Protein AF-A0A358EDN8-F1 (afdb_monomer_lite)

Secondary structure (DSSP, 8-state):
-PPP-EEEETTEEEEEE-S----------SS----------HHHHHHHHHHHHHHT-HHHHHHGGGSHHHHHHHTTT---SSHHHHHHHHHHHHTTT-EEEE-B--PPPSSHHHHHHHHHHHHHHHHHHHHTT--EEEEE-TGGGTTTT-HHHHHHHHHHHHHS-SS-EEE---SGGGHHHHHHHHHHHHTT-TTEEE----

pLDDT: mean 71.39, std 24.97, range [22.7, 98.69]

Foldseek 3Di:
DDDDFWAAEQQKIKGWDDPPPPDDDDDDDDDDDDDDDDDDDDPVVVVVVVVVVLCPDPVSVVCQCVDPVSVVVCCRRYVYNHVVSVVVVQVVCVVVVIAIEIEHHDDFDPDLVQLVVRLVVLLVSQVVCVVSVGSYHYEYELRSQPVVVHLVSSLVSVLVSLVSHPAAYEYEDDDPVCVVSSVVSQVVSCVVHVRYHYDDDD

Radius of gyration: 19.08 Å; chains: 1; bounding box: 49×49×46 Å

Sequence (202 aa):
MSIPGITKVGGSIVAYTDRKWGSGVLLDAGDVSIYFRLIHYDTLSMLRNSLLWASTNPFLAERLPRARFVRRATKRFMPGEEFRDVVKEAERLQTQGIASTTTLLGENNNSLKEADAVLGHYLTDLRLIDELGLDMEVSVKPTQLGLDFGVEEARSRLLELAEATDSIVWLDMEASEYVDRTLDIFLSVRQQRHNVGLCVQS

Structure (mmCIF, N/CA/C/O backbone):
data_AF-A0A358EDN8-F1
#
_entry.id   AF-A0A358EDN8-F1
#
loop_
_atom_site.group_PDB
_atom_site.id
_atom_site.type_symbol
_atom_site.label_atom_id
_atom_site.label_alt_id
_atom_site.label_comp_id
_atom_site.label_asym_id
_atom_site.label_entity_id
_atom_site.label_seq_id
_atom_site.pdbx_PDB_ins_code
_atom_site.Cartn_x
_atom_site.Cartn_y
_atom_site.Cartn_z
_atom_site.occupancy
_atom_site.B_iso_or_equiv
_atom_site.auth_seq_id
_atom_site.auth_comp_id
_atom_site.auth_asym_id
_atom_site.auth_atom_id
_atom_site.pdbx_PDB_model_num
ATOM 1 N N . MET A 1 1 ? -21.285 22.698 -5.345 1.00 25.92 1 MET A N 1
ATOM 2 C CA . MET A 1 1 ? -21.838 21.340 -5.508 1.00 25.92 1 MET A CA 1
ATOM 3 C C . MET A 1 1 ? -20.731 20.384 -5.106 1.00 25.92 1 MET A C 1
ATOM 5 O O . MET A 1 1 ? -19.672 20.411 -5.716 1.00 25.92 1 MET A O 1
ATOM 9 N N . SER A 1 2 ? -20.887 19.748 -3.952 1.00 23.72 2 SER A N 1
ATOM 10 C CA . SER A 1 2 ? -19.811 19.144 -3.159 1.00 23.72 2 SER A CA 1
ATOM 11 C C . SER A 1 2 ? -19.763 17.648 -3.432 1.00 23.72 2 SER A C 1
ATOM 13 O O . SER A 1 2 ? -20.780 16.993 -3.242 1.00 23.72 2 SER A O 1
ATOM 15 N N . ILE A 1 3 ? -18.612 17.115 -3.831 1.00 26.27 3 ILE A N 1
ATOM 16 C CA . ILE A 1 3 ? -18.396 15.666 -3.868 1.00 26.27 3 ILE A CA 1
ATOM 17 C C . ILE A 1 3 ? -17.798 15.264 -2.505 1.00 26.27 3 ILE A C 1
ATOM 19 O O . ILE A 1 3 ? -16.741 15.793 -2.146 1.00 26.27 3 ILE A O 1
ATOM 23 N N . PRO A 1 4 ? -18.475 14.427 -1.699 1.00 33.47 4 PRO A N 1
ATOM 24 C CA . PRO A 1 4 ? -17.886 13.758 -0.540 1.00 33.47 4 PRO A CA 1
ATOM 25 C C . PRO A 1 4 ? -17.059 12.548 -1.023 1.00 33.47 4 PRO A C 1
ATOM 27 O O . PRO A 1 4 ? -17.524 11.842 -1.911 1.00 33.47 4 PRO A O 1
ATOM 30 N N . GLY A 1 5 ? -15.858 12.292 -0.481 1.00 39.06 5 GLY A N 1
ATOM 31 C CA . GLY A 1 5 ? -15.260 10.951 -0.627 1.00 39.06 5 GLY A CA 1
ATOM 32 C C . GLY A 1 5 ? -13.777 10.758 -0.294 1.00 39.06 5 GLY A C 1
ATOM 33 O O . GLY A 1 5 ? -13.367 9.623 -0.092 1.00 39.06 5 GLY A O 1
ATOM 34 N N . ILE A 1 6 ? -12.945 11.811 -0.299 1.00 35.28 6 ILE A N 1
ATOM 35 C CA . ILE A 1 6 ? -11.477 11.643 -0.378 1.00 35.28 6 ILE A CA 1
ATOM 36 C C . ILE A 1 6 ? -10.743 12.753 0.397 1.00 35.28 6 ILE A C 1
ATOM 38 O O . ILE A 1 6 ? -10.980 13.935 0.132 1.00 35.28 6 ILE A O 1
ATOM 42 N N . THR A 1 7 ? -9.817 12.382 1.291 1.00 37.69 7 THR A N 1
ATOM 43 C CA . THR A 1 7 ? -8.974 13.301 2.081 1.00 37.69 7 THR A CA 1
ATOM 44 C C . THR A 1 7 ? -7.548 12.751 2.228 1.00 37.69 7 THR A C 1
ATOM 46 O O . THR A 1 7 ? -7.358 11.726 2.839 1.00 37.69 7 THR A O 1
ATOM 49 N N . LYS A 1 8 ? -6.505 13.413 1.732 1.00 37.66 8 LYS A N 1
ATOM 50 C CA . LYS A 1 8 ? -5.085 13.012 1.847 1.00 37.66 8 LYS A CA 1
ATOM 51 C C . LYS A 1 8 ? -4.461 13.436 3.178 1.00 37.66 8 LYS A C 1
ATOM 53 O O . LYS A 1 8 ? -4.579 14.588 3.539 1.00 37.66 8 LYS A O 1
ATOM 58 N N . VAL A 1 9 ? -3.744 12.600 3.906 1.00 41.47 9 VAL A N 1
ATOM 59 C CA . VAL A 1 9 ? -3.077 12.968 5.152 1.00 41.47 9 VAL A CA 1
ATOM 60 C C . VAL A 1 9 ? -1.678 12.369 5.222 1.00 41.47 9 VAL A C 1
ATOM 62 O O . VAL A 1 9 ? -1.514 11.211 4.877 1.00 41.47 9 VAL A O 1
ATOM 65 N N . GLY A 1 10 ? -0.660 13.132 5.633 1.00 34.28 10 GLY A N 1
ATOM 66 C CA . GLY A 1 10 ? 0.664 12.575 5.953 1.00 34.28 10 GLY A CA 1
ATOM 67 C C . GLY A 1 1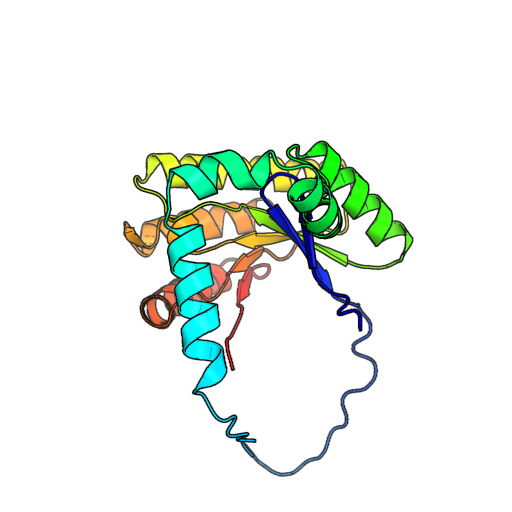0 ? 1.440 12.011 4.765 1.00 34.28 10 GLY A C 1
ATOM 68 O O . GLY A 1 10 ? 2.196 11.063 4.914 1.00 34.28 10 GLY A O 1
ATOM 69 N N . GLY A 1 11 ? 1.207 12.547 3.566 1.00 32.81 11 GLY A N 1
ATOM 70 C CA . GLY A 1 11 ? 1.697 11.908 2.353 1.00 32.81 11 GLY A CA 1
ATOM 71 C C . GLY A 1 11 ? 0.866 10.701 1.940 1.00 32.81 11 GLY A C 1
ATOM 72 O O . GLY A 1 11 ? 1.261 10.084 0.977 1.00 32.81 11 GLY A O 1
ATOM 73 N N . SER A 1 12 ? -0.295 10.429 2.546 1.00 30.70 12 SER A N 1
ATOM 74 C CA . SER A 1 12 ? -1.142 9.282 2.212 1.00 30.70 12 SER A CA 1
ATOM 75 C C . SER A 1 12 ? -2.593 9.643 1.831 1.00 30.70 12 SER A C 1
ATOM 77 O O . SER A 1 12 ? -3.061 10.678 2.270 1.00 30.70 12 SER A O 1
ATOM 79 N N . ILE A 1 13 ? -3.337 8.932 0.961 1.00 36.34 13 ILE A N 1
ATOM 80 C CA . ILE A 1 13 ? -4.769 9.249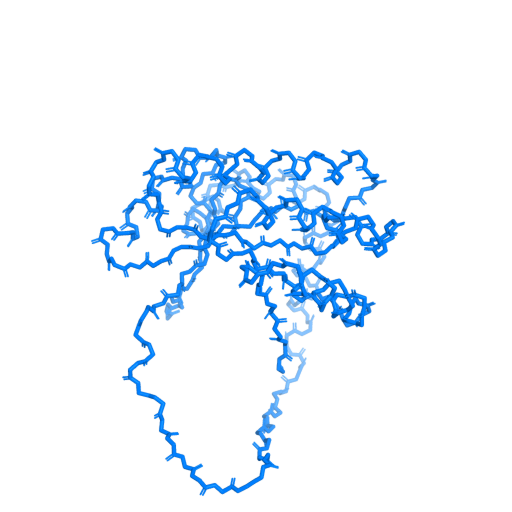 0.692 1.00 36.34 13 ILE A CA 1
ATOM 81 C C . ILE A 1 13 ? -5.660 8.507 1.675 1.00 36.34 13 ILE A C 1
ATOM 83 O O . ILE A 1 13 ? -5.683 7.287 1.647 1.00 36.34 13 ILE A O 1
ATOM 87 N N . VAL A 1 14 ? -6.442 9.252 2.464 1.00 33.28 14 VAL A N 1
ATOM 88 C CA . VAL A 1 14 ? -7.557 8.732 3.252 1.00 33.28 14 VAL A CA 1
ATOM 89 C C . VAL A 1 14 ? -8.858 8.721 2.456 1.00 33.28 14 VAL A C 1
ATOM 91 O O . VAL A 1 14 ? -9.541 9.742 2.331 1.00 33.28 14 VAL A O 1
ATOM 94 N N . ALA A 1 15 ? -9.199 7.572 1.874 1.00 38.03 15 ALA A N 1
ATOM 95 C CA . ALA A 1 15 ? -10.530 7.334 1.319 1.00 38.03 15 ALA A CA 1
ATOM 96 C C . ALA A 1 15 ? -11.401 6.656 2.382 1.00 38.03 15 ALA A C 1
ATOM 98 O O . ALA A 1 15 ? -10.896 5.934 3.240 1.00 38.03 15 ALA A O 1
ATOM 99 N N . TYR A 1 16 ? -12.704 6.922 2.365 1.00 38.00 16 TYR A N 1
ATOM 100 C CA . TYR A 1 16 ? -13.635 6.268 3.276 1.00 38.00 16 TYR A CA 1
ATOM 101 C C . TYR A 1 16 ? -14.622 5.388 2.530 1.00 38.00 16 TYR A C 1
ATOM 103 O O . TYR A 1 16 ? -15.143 5.759 1.478 1.00 38.00 16 TYR A O 1
ATOM 111 N N . THR A 1 17 ? -14.911 4.239 3.125 1.00 34.59 17 THR A N 1
ATOM 112 C CA . THR A 1 17 ? -15.970 3.331 2.691 1.00 34.59 17 THR A CA 1
ATOM 113 C C . THR A 1 17 ? -17.113 3.455 3.701 1.00 34.59 17 THR A C 1
ATOM 115 O O . THR A 1 17 ? -16.933 3.255 4.905 1.00 34.59 17 THR A O 1
ATOM 118 N N . ASP A 1 18 ? -18.290 3.882 3.232 1.00 32.91 18 ASP A N 1
ATOM 119 C CA . ASP A 1 18 ? -19.514 3.783 4.026 1.00 32.91 18 ASP A CA 1
ATOM 120 C C . ASP A 1 18 ? -19.865 2.292 4.129 1.00 32.91 18 ASP A C 1
ATOM 122 O O . ASP A 1 18 ? -20.170 1.643 3.126 1.00 32.91 18 ASP A O 1
ATOM 126 N N . ARG A 1 19 ? -19.828 1.736 5.347 1.00 36.81 19 ARG A N 1
ATOM 127 C CA . ARG A 1 19 ? -20.197 0.337 5.625 1.00 36.81 19 ARG A CA 1
ATOM 128 C C . ARG A 1 19 ? -21.695 0.041 5.435 1.00 36.81 19 ARG A C 1
ATOM 130 O O . ARG A 1 19 ? -22.155 -1.041 5.794 1.00 36.81 19 ARG A O 1
ATOM 137 N N . LYS A 1 20 ? -22.477 0.942 4.834 1.00 30.75 20 LYS A N 1
ATOM 138 C CA . LYS A 1 20 ? -23.838 0.664 4.358 1.00 30.75 20 LYS A CA 1
ATOM 139 C C . LYS A 1 20 ? -23.898 0.394 2.854 1.00 30.75 20 LYS A C 1
ATOM 141 O O . LYS A 1 20 ? -24.487 1.162 2.099 1.00 30.75 20 LYS A O 1
ATOM 146 N N . TRP A 1 21 ? -23.486 -0.801 2.437 1.00 34.28 21 TRP A N 1
ATOM 147 C CA . TRP A 1 21 ? -24.108 -1.438 1.267 1.00 34.28 21 TRP A CA 1
ATOM 148 C C . TRP A 1 21 ? -25.452 -2.047 1.680 1.00 34.28 21 TRP A C 1
ATOM 150 O O . TRP A 1 21 ? -25.621 -3.255 1.800 1.00 34.28 21 TRP A O 1
ATOM 160 N N . GLY A 1 22 ? -26.413 -1.167 1.955 1.00 31.27 22 GLY A N 1
ATOM 161 C CA . GLY A 1 22 ? -27.797 -1.500 2.276 1.00 31.27 22 GLY A CA 1
ATOM 162 C C . GLY A 1 22 ? -28.750 -0.921 1.238 1.00 31.27 22 GLY A C 1
ATOM 163 O O . GLY A 1 22 ? -29.557 -0.068 1.586 1.00 31.27 22 GLY A O 1
ATOM 164 N N . SER A 1 23 ? -28.589 -1.307 -0.034 1.00 28.34 23 SER A N 1
ATOM 165 C CA . SER A 1 23 ? -29.625 -1.373 -1.093 1.00 28.34 23 SER A CA 1
ATOM 166 C C . SER A 1 23 ? -28.981 -1.481 -2.484 1.00 28.34 23 SER A C 1
ATOM 168 O O . SER A 1 23 ? -28.961 -0.537 -3.268 1.00 28.34 23 SER A O 1
ATOM 170 N N . GLY A 1 24 ? -28.464 -2.666 -2.815 1.00 26.92 24 GLY A N 1
ATOM 171 C CA . GLY A 1 24 ? -28.353 -3.078 -4.213 1.00 26.92 24 GLY A CA 1
ATOM 172 C C . GLY A 1 24 ? -29.712 -3.603 -4.673 1.00 26.92 24 GLY A C 1
ATOM 173 O O . GLY A 1 24 ? -30.290 -4.467 -4.015 1.00 26.92 24 GLY A O 1
ATOM 174 N N . VAL A 1 25 ? -30.246 -3.069 -5.769 1.00 27.45 25 VAL A N 1
ATOM 175 C CA . VAL A 1 25 ? -31.393 -3.671 -6.456 1.00 27.45 25 VAL A CA 1
ATOM 176 C C . VAL A 1 25 ? -30.866 -4.851 -7.271 1.00 27.45 25 VAL A C 1
ATOM 178 O O . VAL A 1 25 ? -30.102 -4.661 -8.213 1.00 27.45 25 VAL A O 1
ATOM 181 N N . LEU A 1 26 ? -31.275 -6.062 -6.895 1.00 24.00 26 LEU A N 1
ATOM 182 C CA . LEU A 1 26 ? -31.180 -7.252 -7.735 1.00 24.00 26 LEU A CA 1
ATOM 183 C C . LEU A 1 26 ? -32.243 -7.137 -8.832 1.00 24.00 26 LEU A C 1
ATOM 185 O O . LEU A 1 26 ? -33.438 -7.170 -8.540 1.00 24.00 26 LEU A O 1
ATOM 189 N N . LEU A 1 27 ? -31.814 -7.011 -10.084 1.00 24.75 27 LEU A N 1
ATOM 190 C CA . LEU A 1 27 ? -32.635 -7.404 -11.222 1.00 24.75 27 LEU A CA 1
ATOM 191 C C . LEU A 1 27 ? -31.915 -8.542 -11.932 1.00 24.75 27 LEU A C 1
ATOM 193 O O . LEU A 1 27 ? -30.829 -8.363 -12.476 1.00 24.75 27 LEU A O 1
ATOM 197 N N . ASP A 1 28 ? -32.536 -9.711 -11.851 1.00 24.80 28 ASP A N 1
ATOM 198 C CA . ASP A 1 28 ? -32.165 -10.916 -12.575 1.00 24.80 28 ASP A CA 1
ATOM 199 C C . ASP A 1 28 ? -32.471 -10.732 -14.068 1.00 24.80 28 ASP A C 1
ATOM 201 O O . ASP A 1 28 ? -33.624 -10.552 -14.467 1.00 24.80 28 ASP A O 1
ATOM 205 N N . ALA A 1 29 ? -31.420 -10.724 -14.879 1.00 29.55 29 ALA A N 1
ATOM 206 C CA . ALA A 1 29 ? -31.432 -11.054 -16.296 1.00 29.55 29 ALA A CA 1
ATOM 207 C C . ALA A 1 29 ? -29.975 -11.345 -16.666 1.00 29.55 29 ALA A C 1
ATOM 209 O O . ALA A 1 29 ? -29.126 -10.484 -16.453 1.00 29.55 29 ALA A O 1
ATOM 210 N N . GLY A 1 30 ? -29.699 -12.552 -17.162 1.00 38.66 30 GLY A N 1
ATOM 211 C CA . GLY A 1 30 ? -28.356 -13.066 -17.432 1.00 38.66 30 GLY A CA 1
ATOM 212 C C . GLY A 1 30 ? -27.402 -12.166 -18.233 1.00 38.66 30 GLY A C 1
ATOM 213 O O . GLY A 1 30 ? -27.702 -11.059 -18.679 1.00 38.66 30 GLY A O 1
ATOM 214 N N . ASP A 1 31 ? -26.185 -12.678 -18.369 1.00 33.00 31 ASP A N 1
ATOM 215 C CA . ASP A 1 31 ? -25.036 -11.911 -17.909 1.00 33.00 31 ASP A CA 1
ATOM 216 C C . ASP A 1 31 ? -24.489 -10.897 -18.925 1.00 33.00 31 ASP A C 1
ATOM 218 O O . ASP A 1 31 ? -23.918 -11.250 -19.955 1.00 33.00 31 ASP A O 1
ATOM 222 N N . VAL A 1 32 ? -24.569 -9.627 -18.509 1.00 25.50 32 VAL A N 1
ATOM 223 C CA . VAL A 1 32 ? -23.863 -8.425 -18.992 1.00 25.50 32 VAL A CA 1
ATOM 224 C C . VAL A 1 32 ? -24.666 -7.514 -19.940 1.00 25.50 32 VAL A C 1
ATOM 226 O O . VAL A 1 32 ? -24.721 -7.693 -21.153 1.00 25.50 32 VAL A O 1
ATOM 229 N N . SER A 1 33 ? -25.204 -6.426 -19.369 1.00 22.70 33 SER A N 1
ATOM 230 C CA . SER A 1 33 ? -25.602 -5.209 -20.095 1.00 22.70 33 SER A CA 1
ATOM 231 C C . SER A 1 33 ? -24.698 -4.033 -19.707 1.00 22.70 33 SER A C 1
ATOM 233 O O . SER A 1 33 ? -24.614 -3.647 -18.542 1.00 22.70 33 SER A O 1
ATOM 235 N N . ILE A 1 34 ? -24.018 -3.479 -20.714 1.00 24.92 34 ILE A N 1
ATOM 236 C CA . ILE A 1 34 ? -23.020 -2.403 -20.643 1.00 24.92 34 ILE A CA 1
ATOM 237 C C . ILE A 1 34 ? -23.702 -1.059 -20.928 1.00 24.92 34 ILE A C 1
ATOM 239 O O . ILE A 1 34 ? -24.419 -0.924 -21.919 1.00 24.92 34 ILE A O 1
ATOM 243 N N . TYR A 1 35 ? -23.441 -0.043 -20.102 1.00 23.23 35 TYR A N 1
ATOM 244 C CA . TYR A 1 35 ? -23.876 1.336 -20.349 1.00 23.23 35 TYR A CA 1
ATOM 245 C C . TYR A 1 35 ? -22.726 2.172 -20.931 1.00 23.23 35 TYR A C 1
ATOM 247 O O . TYR A 1 35 ? -21.752 2.453 -20.241 1.00 23.23 35 TYR A O 1
ATOM 255 N N . PHE A 1 36 ? -22.862 2.637 -22.178 1.00 23.30 36 PHE A N 1
ATOM 256 C CA . PHE A 1 36 ? -21.989 3.661 -22.771 1.00 23.30 36 PHE A CA 1
ATOM 257 C C . PHE A 1 36 ? -22.630 5.052 -22.656 1.00 23.30 36 PHE A C 1
ATOM 259 O O . PHE A 1 36 ? -23.796 5.237 -23.010 1.00 23.30 36 PHE A O 1
ATOM 266 N N . ARG A 1 37 ? -21.858 6.063 -22.236 1.00 23.75 37 ARG A N 1
ATOM 267 C CA . ARG A 1 37 ? -22.223 7.484 -22.377 1.00 23.75 37 ARG A CA 1
ATOM 268 C C . ARG A 1 37 ? -21.088 8.241 -23.068 1.00 23.75 37 ARG A C 1
ATOM 270 O O . ARG A 1 37 ? -20.038 8.465 -22.480 1.00 23.75 37 ARG A O 1
ATOM 277 N N . LEU A 1 38 ? -21.322 8.651 -24.315 1.00 27.69 38 LEU A N 1
ATOM 278 C CA . LEU A 1 38 ? -20.446 9.554 -25.069 1.00 27.69 38 LEU A CA 1
ATOM 279 C C . LEU A 1 38 ? -20.548 10.978 -24.497 1.00 27.69 38 LEU A C 1
ATOM 281 O O . LEU A 1 38 ? -21.643 11.536 -24.418 1.00 27.69 38 LEU A O 1
ATOM 285 N N . ILE A 1 39 ? -19.412 11.569 -24.119 1.00 33.84 39 ILE A N 1
ATOM 286 C CA . ILE A 1 39 ? -19.288 12.985 -23.741 1.00 33.84 39 ILE A CA 1
ATOM 287 C C . ILE A 1 39 ? -18.362 13.666 -24.763 1.00 33.84 39 ILE A C 1
ATOM 289 O O . ILE A 1 39 ? -17.273 13.171 -25.039 1.00 33.84 39 ILE A O 1
ATOM 293 N N . HIS A 1 40 ? -18.810 14.781 -25.350 1.00 35.12 40 HIS A N 1
ATOM 294 C CA . HIS A 1 40 ? -18.050 15.590 -26.317 1.00 35.12 40 HIS A CA 1
ATOM 295 C C . HIS A 1 40 ? -16.749 16.166 -25.712 1.00 35.12 40 HIS A C 1
ATOM 297 O O . HIS A 1 40 ? -16.770 16.711 -24.609 1.00 35.12 40 HIS A O 1
ATOM 303 N N . TYR A 1 41 ? -15.632 16.079 -26.451 1.00 42.09 41 TYR A N 1
ATOM 304 C CA . TYR A 1 41 ? -14.256 16.152 -25.920 1.00 42.09 41 TYR A CA 1
ATOM 305 C C . TYR A 1 41 ? -13.448 17.438 -26.202 1.00 42.09 41 TYR A C 1
ATOM 307 O O . TYR A 1 41 ? -12.256 17.473 -25.894 1.00 42.09 41 TYR A O 1
ATOM 315 N N . ASP A 1 42 ? -14.029 18.514 -26.737 1.00 45.72 42 ASP A N 1
ATOM 316 C CA . ASP A 1 42 ? -13.183 19.593 -27.280 1.00 45.72 42 ASP A CA 1
ATOM 317 C C . ASP A 1 42 ? -12.728 20.656 -26.260 1.00 45.72 42 ASP A C 1
ATOM 319 O O . ASP A 1 42 ? -11.572 21.077 -26.295 1.00 45.72 42 ASP A O 1
ATOM 323 N N . THR A 1 43 ? -13.547 21.047 -25.277 1.00 47.34 43 THR A N 1
ATOM 324 C CA . THR A 1 43 ? -13.171 22.085 -24.284 1.00 47.34 43 THR A CA 1
ATOM 325 C C . THR A 1 43 ? -12.340 21.560 -23.108 1.00 47.34 43 THR A C 1
ATOM 327 O O . THR A 1 43 ? -11.564 22.307 -22.508 1.00 47.34 43 THR A O 1
ATOM 330 N N . LEU A 1 44 ? -12.440 20.264 -22.797 1.00 53.06 44 LEU A N 1
ATOM 331 C CA . LEU A 1 44 ? -11.652 19.615 -21.743 1.00 53.06 44 LEU A CA 1
ATOM 332 C C . LEU A 1 44 ? -10.180 19.448 -22.138 1.00 53.06 44 LEU A C 1
ATOM 334 O O . LEU A 1 44 ? -9.324 19.451 -21.259 1.00 53.06 44 LEU A O 1
ATOM 338 N N . SER A 1 45 ? -9.869 19.354 -23.435 1.00 57.53 45 SER A N 1
ATOM 339 C CA . SER A 1 45 ? -8.502 19.145 -23.933 1.00 57.53 45 SER A CA 1
ATOM 340 C C . SER A 1 45 ? -7.570 20.323 -23.615 1.00 57.53 45 SER A C 1
ATOM 342 O O . SER A 1 45 ? -6.462 20.120 -23.126 1.00 57.53 45 SER A O 1
ATOM 344 N N . MET A 1 46 ? -8.033 21.563 -23.800 1.00 51.50 46 MET A N 1
ATOM 345 C CA . MET A 1 46 ? -7.228 22.768 -23.570 1.00 51.50 46 MET A CA 1
ATOM 346 C C . MET A 1 46 ? -7.019 23.056 -22.084 1.00 51.50 46 MET A C 1
ATOM 348 O O . MET A 1 46 ? -5.909 23.404 -21.677 1.00 51.50 46 MET A O 1
ATOM 352 N N . LEU A 1 47 ? -8.055 22.864 -21.260 1.00 63.56 47 LEU A N 1
ATOM 353 C CA . LEU A 1 47 ? -7.942 22.982 -19.806 1.00 63.56 47 LEU A CA 1
ATOM 354 C C . LEU A 1 47 ? -7.051 21.873 -19.237 1.00 63.56 47 LEU A C 1
ATOM 356 O O . LEU A 1 47 ? -6.161 22.162 -18.443 1.00 63.56 47 LEU A O 1
ATOM 360 N N . ARG A 1 48 ? -7.231 20.624 -19.690 1.00 61.22 48 ARG A N 1
ATOM 361 C CA . ARG A 1 48 ? -6.375 19.489 -19.322 1.00 61.22 48 ARG A CA 1
ATOM 362 C C . ARG A 1 48 ? -4.923 19.757 -19.689 1.00 61.22 48 ARG A C 1
ATOM 364 O O . ARG A 1 48 ? -4.067 19.621 -18.830 1.00 61.22 48 ARG A O 1
ATOM 371 N N . ASN A 1 49 ? -4.640 20.194 -20.912 1.00 67.62 49 ASN A N 1
ATOM 372 C CA . ASN A 1 49 ? -3.271 20.461 -21.354 1.00 67.62 49 ASN A CA 1
ATOM 373 C C . ASN A 1 49 ? -2.637 21.634 -20.598 1.00 67.62 49 ASN A C 1
ATOM 375 O O . ASN A 1 49 ? -1.456 21.584 -20.280 1.00 67.62 49 ASN A O 1
ATOM 379 N N . SER A 1 50 ? -3.422 22.655 -20.251 1.00 67.06 50 SER A N 1
ATOM 380 C CA . SER A 1 50 ? -2.954 23.794 -19.454 1.00 67.06 50 SER A CA 1
ATOM 381 C C . SER A 1 50 ? -2.674 23.403 -17.997 1.00 67.06 50 SER A C 1
ATOM 383 O O . SER A 1 50 ? -1.681 23.844 -17.422 1.00 67.06 50 SER A O 1
ATOM 385 N N . LEU A 1 51 ? -3.511 22.543 -17.407 1.00 69.25 51 LEU A N 1
ATOM 386 C CA . LEU A 1 51 ? -3.301 21.981 -16.070 1.00 69.25 51 LEU A CA 1
ATOM 387 C C . LEU A 1 51 ? -2.113 21.013 -16.037 1.00 69.25 51 LEU A C 1
ATOM 389 O O . LEU A 1 51 ? -1.313 21.089 -15.111 1.00 69.25 51 LEU A O 1
ATOM 393 N N . LEU A 1 52 ? -1.963 20.164 -17.059 1.00 68.94 52 LEU A N 1
ATOM 394 C CA . LEU A 1 52 ? -0.824 19.254 -17.206 1.00 68.94 52 LEU A CA 1
ATOM 395 C C . LEU A 1 52 ? 0.481 20.028 -17.389 1.00 68.94 52 LEU A C 1
ATOM 397 O O . LEU A 1 52 ? 1.458 19.759 -16.700 1.00 68.94 52 LEU A O 1
ATOM 401 N N . TRP A 1 53 ? 0.487 21.044 -18.252 1.00 75.31 53 TRP A N 1
ATOM 402 C CA . TRP A 1 53 ? 1.644 21.919 -18.421 1.00 75.31 53 TRP A CA 1
ATOM 403 C C . TRP A 1 53 ? 2.014 22.624 -17.111 1.00 75.31 53 TRP A C 1
ATOM 405 O O . TRP A 1 53 ? 3.191 22.706 -16.756 1.00 75.31 53 TRP A O 1
ATOM 415 N N . ALA A 1 54 ? 1.012 23.098 -16.362 1.00 63.12 54 ALA A N 1
ATOM 416 C CA . ALA A 1 54 ? 1.226 23.729 -15.068 1.00 63.12 54 ALA A CA 1
ATOM 417 C C . ALA A 1 54 ? 1.758 22.745 -14.010 1.00 63.12 54 ALA A C 1
ATOM 419 O O . ALA A 1 54 ? 2.591 23.150 -13.200 1.00 63.12 54 ALA A O 1
ATOM 420 N N . SER A 1 55 ? 1.332 21.473 -14.026 1.00 59.78 55 SER A N 1
ATOM 421 C CA . SER A 1 55 ? 1.848 20.443 -13.113 1.00 59.78 55 SER A CA 1
ATOM 422 C C . SER A 1 55 ? 3.262 19.987 -13.466 1.00 59.78 55 SER A C 1
ATOM 424 O O . SER A 1 55 ? 4.027 19.665 -12.566 1.00 59.78 55 SER A O 1
ATOM 426 N N . THR A 1 56 ? 3.643 20.007 -14.747 1.00 64.56 56 THR A N 1
ATOM 427 C CA . THR A 1 56 ? 5.000 19.648 -15.201 1.00 64.56 56 THR A CA 1
ATOM 428 C C . THR A 1 56 ? 5.994 20.813 -15.159 1.00 64.56 56 THR A C 1
ATOM 430 O O . THR A 1 56 ? 7.156 20.640 -15.513 1.00 64.56 56 THR A O 1
ATOM 433 N N . ASN A 1 57 ? 5.566 22.021 -14.775 1.00 73.88 57 ASN A N 1
ATOM 434 C CA . ASN A 1 57 ? 6.430 23.198 -14.713 1.00 73.88 57 ASN A CA 1
ATOM 435 C C . ASN A 1 57 ? 7.138 23.273 -13.340 1.00 73.88 57 ASN A C 1
ATOM 437 O O . ASN A 1 57 ? 6.463 23.540 -12.341 1.00 73.88 57 ASN A O 1
ATOM 441 N N . PRO A 1 58 ? 8.478 23.130 -13.264 1.00 63.56 58 PRO A N 1
ATOM 442 C CA . PRO A 1 58 ? 9.213 23.054 -11.995 1.00 63.56 58 PRO A CA 1
ATOM 443 C C . PRO A 1 58 ? 9.016 24.280 -11.097 1.00 63.56 58 PRO A C 1
ATOM 445 O O . PRO A 1 58 ? 8.905 24.168 -9.880 1.00 63.56 58 PRO A O 1
ATOM 448 N N . PHE A 1 59 ? 8.905 25.466 -11.698 1.00 74.00 59 PHE A N 1
ATOM 449 C CA . PHE A 1 59 ? 8.709 26.717 -10.969 1.00 74.00 59 PHE A CA 1
ATOM 450 C C . PHE A 1 59 ? 7.314 26.818 -10.341 1.00 74.00 59 PHE A C 1
ATOM 452 O O . PHE A 1 59 ? 7.151 27.337 -9.233 1.00 74.00 59 PHE A O 1
ATOM 459 N N . LEU A 1 60 ? 6.295 26.328 -11.051 1.00 62.94 60 LEU A N 1
ATOM 460 C CA . LEU A 1 60 ? 4.927 26.281 -10.546 1.00 62.94 60 LEU A CA 1
ATOM 461 C C . LEU A 1 60 ? 4.775 25.171 -9.504 1.00 62.94 60 LEU A C 1
ATOM 463 O O . LEU A 1 60 ? 4.195 25.436 -8.453 1.00 62.94 60 LEU A O 1
ATOM 467 N N . ALA A 1 61 ? 5.362 23.996 -9.737 1.00 59.84 61 ALA A N 1
ATOM 468 C CA . ALA A 1 61 ? 5.415 22.897 -8.776 1.00 59.84 61 ALA A CA 1
ATOM 469 C C . ALA A 1 61 ? 6.063 23.318 -7.443 1.00 59.84 61 ALA A C 1
ATOM 471 O O . ALA A 1 61 ? 5.577 22.943 -6.380 1.00 59.84 61 ALA A O 1
ATOM 472 N N . GLU A 1 62 ? 7.090 24.177 -7.471 1.00 63.31 62 GLU A N 1
ATOM 473 C CA . GLU A 1 62 ? 7.752 24.658 -6.251 1.00 63.31 62 GLU A CA 1
ATOM 474 C C . GLU A 1 62 ? 6.969 25.771 -5.517 1.00 63.31 62 GLU A C 1
ATOM 476 O O . GLU A 1 62 ? 7.011 25.885 -4.286 1.00 63.31 62 GLU A O 1
ATOM 481 N N . ARG A 1 63 ? 6.249 26.634 -6.251 1.00 64.62 63 ARG A N 1
ATOM 482 C CA . ARG A 1 63 ? 5.577 27.824 -5.684 1.00 64.62 63 ARG A CA 1
ATOM 483 C C . ARG A 1 63 ? 4.105 27.618 -5.341 1.00 64.62 63 ARG A C 1
ATOM 485 O O . ARG A 1 63 ? 3.634 28.208 -4.365 1.00 64.62 63 ARG A O 1
ATOM 492 N N . LEU A 1 64 ? 3.376 26.812 -6.112 1.00 66.06 64 LEU A N 1
ATOM 493 C CA . LEU A 1 64 ? 1.944 26.563 -5.907 1.00 66.06 64 LEU A CA 1
ATOM 494 C C . LEU A 1 64 ? 1.641 25.981 -4.518 1.00 66.06 64 LEU A C 1
ATOM 496 O O . LEU A 1 64 ? 0.759 26.535 -3.858 1.00 66.06 64 LEU A O 1
ATOM 500 N N . PRO A 1 65 ? 2.379 24.977 -3.998 1.00 62.22 65 PRO A N 1
ATOM 501 C CA . PRO A 1 65 ? 2.117 24.424 -2.667 1.00 62.22 65 PRO A CA 1
ATOM 502 C C . PRO A 1 65 ? 2.260 25.453 -1.534 1.00 62.22 65 PRO A C 1
ATOM 504 O O . PRO A 1 65 ? 1.618 25.332 -0.492 1.00 62.22 65 PRO A O 1
ATOM 507 N N . ARG A 1 66 ? 3.060 26.510 -1.735 1.00 65.31 66 ARG A N 1
ATOM 508 C CA . ARG A 1 66 ? 3.298 27.570 -0.739 1.00 65.31 66 ARG A CA 1
ATOM 509 C C . ARG A 1 66 ? 2.217 28.662 -0.750 1.00 65.31 66 ARG A C 1
ATOM 511 O O . ARG A 1 66 ? 2.086 29.411 0.222 1.00 65.31 66 ARG A O 1
ATOM 518 N N . ALA A 1 67 ? 1.415 28.770 -1.812 1.00 72.19 67 ALA A N 1
ATOM 519 C CA . ALA A 1 67 ? 0.406 29.817 -1.947 1.00 72.19 67 ALA A CA 1
ATOM 520 C C . ALA A 1 67 ? -0.772 29.611 -0.976 1.00 72.19 67 ALA A C 1
ATOM 522 O O . ALA A 1 67 ? -1.356 28.534 -0.893 1.00 72.19 67 ALA A O 1
ATOM 523 N N . ARG A 1 68 ? -1.184 30.663 -0.250 1.00 53.50 68 ARG A N 1
ATOM 524 C CA . ARG A 1 68 ? -2.224 30.558 0.802 1.00 53.50 68 ARG A CA 1
ATOM 525 C C . ARG A 1 68 ? -3.587 30.092 0.281 1.00 53.50 68 ARG A C 1
ATOM 527 O O . ARG A 1 68 ? -4.310 29.436 1.025 1.00 53.50 68 ARG A O 1
ATOM 534 N N . PHE A 1 69 ? -3.946 30.423 -0.961 1.00 58.22 69 PHE A N 1
ATOM 535 C CA . PHE A 1 69 ? -5.199 29.963 -1.568 1.00 58.22 69 PHE A CA 1
ATOM 536 C C . PHE A 1 69 ? -5.128 28.481 -1.956 1.00 58.22 69 PHE A C 1
ATOM 538 O O . PHE A 1 69 ? -6.086 27.761 -1.699 1.00 58.22 69 PHE A O 1
ATOM 545 N N . VAL A 1 70 ? -3.978 28.015 -2.463 1.00 54.00 70 VAL A N 1
ATOM 546 C CA . VAL A 1 70 ? -3.723 26.594 -2.744 1.00 54.00 70 VAL A CA 1
ATOM 547 C C . VAL A 1 70 ? -3.729 25.818 -1.440 1.00 54.00 70 VAL A C 1
ATOM 549 O O . VAL A 1 70 ? -4.539 24.919 -1.309 1.00 54.00 70 VAL A O 1
ATOM 552 N N . ARG A 1 71 ? -2.974 26.244 -0.418 1.00 52.59 71 ARG A N 1
ATOM 553 C CA . ARG A 1 71 ? -2.995 25.619 0.917 1.00 52.59 71 ARG A CA 1
ATOM 554 C C . ARG A 1 71 ? -4.392 25.560 1.528 1.00 52.59 71 ARG A C 1
ATOM 556 O O . ARG A 1 71 ? -4.721 24.593 2.196 1.00 52.59 71 ARG A O 1
ATOM 563 N N . ARG A 1 72 ? -5.230 26.586 1.339 1.00 50.12 72 ARG A N 1
ATOM 564 C CA . ARG A 1 72 ? -6.609 26.606 1.860 1.00 50.12 72 ARG A CA 1
ATOM 565 C C . ARG A 1 72 ? -7.550 25.699 1.058 1.00 50.12 72 ARG A C 1
ATOM 567 O O . ARG A 1 72 ? -8.420 25.082 1.663 1.00 50.12 72 ARG A O 1
ATOM 574 N N . ALA A 1 73 ? -7.366 25.608 -0.258 1.00 48.06 73 ALA A N 1
ATOM 575 C CA . ALA A 1 73 ? -8.118 24.707 -1.129 1.00 48.06 73 ALA A CA 1
ATOM 576 C C . ALA A 1 73 ? -7.694 23.242 -0.939 1.00 48.06 73 ALA A C 1
ATOM 578 O O . ALA A 1 73 ? -8.552 22.365 -0.898 1.00 48.06 73 ALA A O 1
ATOM 579 N N . THR A 1 74 ? -6.399 22.984 -0.741 1.00 45.25 74 THR A N 1
ATOM 580 C CA . THR A 1 74 ? -5.853 21.649 -0.502 1.00 45.25 74 THR A CA 1
ATOM 581 C C . THR A 1 74 ? -6.057 21.191 0.928 1.00 45.25 74 THR A C 1
ATOM 583 O O . THR A 1 74 ? -6.241 20.008 1.094 1.00 45.25 74 THR A O 1
ATOM 586 N N . LYS A 1 75 ? -6.142 22.047 1.959 1.00 43.41 75 LYS A N 1
ATOM 587 C CA . LYS A 1 75 ? -6.337 21.610 3.366 1.00 43.41 75 LYS A CA 1
ATOM 588 C C . LYS A 1 75 ? -7.547 20.691 3.585 1.00 43.41 75 LYS A C 1
ATOM 590 O O . LYS A 1 75 ? -7.534 19.878 4.497 1.00 43.41 75 LYS A O 1
ATOM 595 N N . ARG A 1 76 ? -8.586 20.818 2.753 1.00 44.34 76 ARG A N 1
ATOM 596 C CA . ARG A 1 76 ? -9.757 19.924 2.750 1.00 44.34 76 ARG A CA 1
ATOM 597 C C . ARG A 1 76 ? -9.451 18.539 2.167 1.00 44.34 76 ARG A C 1
ATOM 599 O O . ARG A 1 76 ? -10.100 17.577 2.539 1.00 44.34 76 ARG A O 1
ATOM 606 N N . PHE A 1 77 ? -8.481 18.471 1.266 1.00 38.91 77 PHE A N 1
ATOM 607 C CA . PHE A 1 77 ? -8.000 17.268 0.600 1.00 38.91 77 PHE A CA 1
ATOM 608 C C . PHE A 1 77 ? -6.631 16.814 1.102 1.00 38.91 77 PHE A C 1
ATOM 610 O O . PHE A 1 77 ? -6.175 15.831 0.567 1.00 38.91 77 PHE A O 1
ATOM 617 N N . MET A 1 78 ? -5.960 17.539 2.006 1.00 49.50 78 MET A N 1
ATOM 618 C CA . MET A 1 78 ? -4.565 17.400 2.460 1.00 49.50 78 MET A CA 1
ATOM 619 C C . MET A 1 78 ? -4.387 17.893 3.920 1.00 49.50 78 MET A C 1
ATOM 621 O O . MET A 1 78 ? -3.634 18.855 4.128 1.00 49.50 78 MET A O 1
ATOM 625 N N . PRO A 1 79 ? -5.116 17.402 4.948 1.00 44.97 79 PRO A N 1
ATOM 626 C CA . PRO A 1 79 ? -4.941 17.890 6.315 1.00 44.97 79 PRO A CA 1
ATOM 627 C C . PRO A 1 79 ? -3.645 17.383 6.966 1.00 44.97 79 PRO A C 1
ATOM 629 O O . PRO A 1 79 ? -3.716 16.641 7.921 1.00 44.97 79 PRO A O 1
ATOM 632 N N . GLY A 1 80 ? -2.470 17.832 6.516 1.00 41.88 80 GLY A N 1
ATOM 633 C CA . GLY A 1 80 ? -1.202 17.632 7.236 1.00 41.88 80 GLY A CA 1
ATOM 634 C C . GLY A 1 80 ? -0.154 16.792 6.505 1.00 41.88 80 GLY A C 1
ATOM 635 O O . GLY A 1 80 ? -0.475 16.050 5.577 1.00 41.88 80 GLY A O 1
ATOM 636 N N . GLU A 1 81 ? 1.108 16.958 6.904 1.00 49.53 81 GLU A N 1
ATOM 637 C CA . GLU A 1 81 ? 2.291 16.300 6.316 1.00 49.53 81 GLU A CA 1
ATOM 638 C C . GLU A 1 81 ? 2.843 15.177 7.211 1.00 49.53 81 GLU A C 1
ATOM 640 O O . GLU A 1 81 ? 3.715 14.438 6.773 1.00 49.53 81 GLU A O 1
ATOM 645 N N . GLU A 1 82 ? 2.303 14.992 8.422 1.00 61.19 82 GLU A N 1
ATOM 646 C CA . GLU A 1 82 ? 2.809 14.012 9.391 1.00 61.19 82 GLU A CA 1
ATOM 647 C C . GLU A 1 82 ? 1.795 12.901 9.696 1.00 61.19 82 GLU A C 1
ATOM 649 O O . GLU A 1 82 ? 0.586 13.138 9.696 1.00 61.19 82 GLU A O 1
ATOM 654 N N . PHE A 1 83 ? 2.281 11.700 10.040 1.00 66.00 83 PHE A N 1
ATOM 655 C CA . PHE A 1 83 ? 1.442 10.545 10.405 1.00 66.00 83 PHE A CA 1
ATOM 656 C C . PHE A 1 83 ? 0.441 10.868 11.529 1.00 66.00 83 PHE A C 1
ATOM 658 O O . PHE A 1 83 ? -0.710 10.442 11.504 1.00 66.00 83 PHE A O 1
ATOM 665 N N . ARG A 1 84 ? 0.829 11.726 12.480 1.00 68.12 84 ARG A N 1
ATOM 666 C CA . ARG A 1 84 ? -0.055 12.250 13.537 1.00 68.12 84 ARG A CA 1
ATOM 667 C C . ARG A 1 84 ? -1.349 12.856 12.994 1.00 68.12 84 ARG A C 1
ATOM 669 O O . ARG A 1 84 ? -2.397 12.754 13.633 1.00 68.12 84 ARG A O 1
ATOM 676 N N . ASP A 1 85 ? -1.267 13.557 11.871 1.00 70.75 85 ASP A N 1
ATOM 677 C CA . ASP A 1 85 ? -2.446 14.174 11.291 1.00 70.75 85 ASP A CA 1
ATOM 678 C C . ASP A 1 85 ? -3.376 13.101 10.696 1.00 70.75 85 ASP A C 1
ATOM 680 O O . ASP A 1 85 ? -4.598 13.251 10.781 1.00 70.75 85 ASP A O 1
ATOM 684 N N . VAL A 1 86 ? -2.808 12.001 10.168 1.00 73.50 86 VAL A N 1
ATOM 685 C CA . VAL A 1 86 ? -3.542 10.840 9.619 1.00 73.50 86 VAL A CA 1
ATOM 686 C C . VAL A 1 86 ? -4.365 10.212 10.728 1.00 73.50 86 VAL A C 1
ATOM 688 O O . VAL A 1 86 ? -5.579 10.081 10.594 1.00 73.50 86 VAL A O 1
ATOM 691 N N . VAL A 1 87 ? -3.708 9.924 11.854 1.00 79.81 87 VAL A N 1
ATOM 692 C CA . VAL A 1 87 ? -4.324 9.363 13.061 1.00 79.81 87 VAL A CA 1
ATOM 693 C C . VAL A 1 87 ? -5.493 10.223 13.520 1.00 79.81 87 VAL A C 1
ATOM 695 O O . VAL A 1 87 ? -6.597 9.723 13.704 1.00 79.81 87 VAL A O 1
ATOM 698 N N . LYS A 1 88 ? -5.289 11.538 13.644 1.00 80.94 88 LYS A N 1
ATOM 699 C CA . LYS A 1 88 ? -6.333 12.442 14.136 1.00 80.94 88 LYS A CA 1
ATOM 700 C C . LYS A 1 88 ? -7.580 12.437 13.249 1.00 80.94 88 LYS A C 1
ATOM 702 O O . LYS A 1 88 ? -8.702 12.531 13.749 1.00 80.94 88 LYS A O 1
ATOM 707 N N . GLU A 1 89 ? -7.397 12.395 11.932 1.00 80.12 89 GLU A N 1
ATOM 708 C CA . GLU A 1 89 ? -8.526 12.343 11.006 1.00 80.12 89 GLU A CA 1
ATOM 709 C C . GLU A 1 89 ? -9.192 10.962 11.007 1.00 80.12 89 GLU A C 1
ATOM 711 O O . GLU A 1 89 ? -10.420 10.886 10.951 1.00 80.12 89 GLU A O 1
ATOM 716 N N . ALA A 1 90 ? -8.412 9.891 11.153 1.00 82.88 90 ALA A N 1
ATOM 717 C CA . ALA A 1 90 ? -8.912 8.528 11.291 1.00 82.88 90 ALA A CA 1
ATOM 718 C C . ALA A 1 90 ? -9.784 8.353 12.534 1.00 82.88 90 ALA A C 1
ATOM 720 O O . ALA A 1 90 ? -10.922 7.908 12.418 1.00 82.88 90 ALA A O 1
ATOM 721 N N . GLU A 1 91 ? -9.317 8.807 13.699 1.00 85.12 91 GLU A N 1
ATOM 722 C CA . GLU A 1 91 ? -10.097 8.808 14.941 1.00 85.12 91 GLU A CA 1
ATOM 723 C C . GLU A 1 91 ? -11.415 9.569 14.750 1.00 85.12 91 GLU A C 1
ATOM 725 O O . GLU A 1 91 ? -12.491 9.105 15.134 1.00 85.12 91 GLU A O 1
ATOM 730 N N . ARG A 1 92 ? -11.363 10.733 14.089 1.00 84.81 92 ARG A N 1
ATOM 731 C CA . ARG A 1 92 ? -12.560 11.525 13.788 1.00 84.81 92 ARG A CA 1
ATOM 732 C C . ARG A 1 92 ? -13.545 10.752 12.904 1.00 84.81 92 ARG A C 1
ATOM 734 O O . ARG A 1 92 ? -14.743 10.812 13.170 1.00 84.81 92 ARG A O 1
ATOM 741 N N . LEU A 1 93 ? -13.081 10.054 11.868 1.00 79.94 93 LEU A N 1
ATOM 742 C CA . LEU A 1 93 ? -13.931 9.236 10.992 1.00 79.94 93 LEU A CA 1
ATOM 743 C C . LEU A 1 93 ? -14.492 8.011 11.727 1.00 79.94 93 LEU A C 1
ATOM 745 O O . LEU A 1 93 ? -15.688 7.729 11.627 1.00 79.94 93 LEU A O 1
ATOM 749 N N . GLN A 1 94 ? -13.683 7.367 12.563 1.00 82.81 94 GLN A N 1
ATOM 750 C CA . GLN A 1 94 ? -14.086 6.222 13.371 1.00 82.81 94 GLN A CA 1
ATOM 751 C C . GLN A 1 94 ? -15.183 6.591 14.379 1.00 82.81 94 GLN A C 1
ATOM 753 O O . GLN A 1 94 ? -16.162 5.857 14.507 1.00 82.81 94 GLN A O 1
ATOM 758 N N . THR A 1 95 ? -15.123 7.775 15.011 1.00 84.62 95 THR A N 1
ATOM 759 C CA . THR A 1 95 ? -16.235 8.271 15.861 1.00 84.62 95 THR A CA 1
ATOM 760 C C . THR A 1 95 ? -17.545 8.480 15.094 1.00 84.62 95 THR A C 1
ATOM 762 O O . THR A 1 95 ? -18.613 8.552 15.701 1.00 84.62 95 THR A O 1
ATOM 765 N N . GLN A 1 96 ? -17.482 8.566 13.763 1.00 81.50 96 GLN A N 1
ATOM 766 C CA . GLN A 1 96 ? -18.638 8.677 12.870 1.00 81.50 96 GLN A CA 1
ATOM 767 C C . GLN A 1 96 ? -19.066 7.316 12.294 1.00 81.50 96 GLN A C 1
ATOM 769 O O . GLN A 1 96 ? -20.013 7.268 11.512 1.00 81.50 96 GLN A O 1
ATOM 774 N N . GLY A 1 97 ? -18.405 6.219 12.685 1.00 79.44 97 GLY A N 1
ATOM 775 C CA . GLY A 1 97 ? -18.652 4.873 12.163 1.00 79.44 97 GLY A CA 1
ATOM 776 C C . GLY A 1 97 ? -18.166 4.674 10.725 1.00 79.44 97 GLY A C 1
ATOM 777 O O . GLY A 1 97 ? -18.671 3.795 10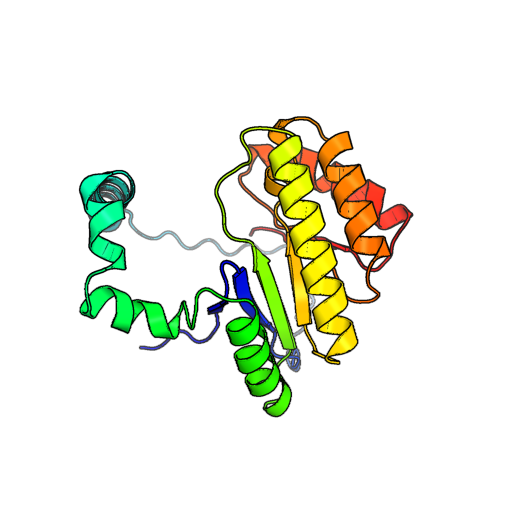.028 1.00 79.44 97 GLY A O 1
ATOM 778 N N . ILE A 1 98 ? -17.234 5.512 10.269 1.00 78.44 98 ILE A N 1
ATOM 779 C CA . ILE A 1 98 ? -16.709 5.511 8.906 1.00 78.44 98 ILE A CA 1
ATOM 780 C C . ILE A 1 98 ? -15.312 4.884 8.922 1.00 78.44 98 ILE A C 1
ATOM 782 O O . ILE A 1 98 ? -14.415 5.416 9.575 1.00 78.44 98 ILE A O 1
ATOM 786 N N . ALA A 1 99 ? -15.138 3.788 8.180 1.00 76.25 99 ALA A N 1
ATOM 787 C CA . ALA A 1 99 ? -13.841 3.142 8.006 1.00 76.25 99 ALA A CA 1
ATOM 788 C C . ALA A 1 99 ? -12.939 3.991 7.104 1.00 76.25 99 ALA A C 1
ATOM 790 O O . ALA A 1 99 ? -13.410 4.640 6.161 1.00 76.25 99 ALA A O 1
ATOM 791 N N . SER A 1 100 ? -11.641 3.968 7.387 1.00 81.69 100 SER A N 1
ATOM 792 C CA . SER A 1 100 ? -10.631 4.721 6.645 1.00 81.69 100 SER A CA 1
ATOM 793 C C . SER A 1 100 ? -9.674 3.777 5.915 1.00 81.69 100 SER A C 1
ATOM 795 O O . SER A 1 100 ? -9.424 2.668 6.366 1.00 81.69 100 SER A O 1
ATOM 797 N N . THR A 1 101 ? -9.128 4.192 4.780 1.00 85.12 101 THR A N 1
ATOM 798 C CA . THR A 1 101 ? -7.968 3.528 4.162 1.00 85.12 101 THR A CA 1
ATOM 799 C C . THR A 1 101 ? -6.877 4.552 3.942 1.00 85.12 101 THR A C 1
ATOM 801 O O . THR A 1 101 ? -7.244 5.667 3.637 1.00 85.12 101 THR A O 1
ATOM 804 N N . THR A 1 102 ? -5.592 4.241 4.084 1.00 82.56 102 THR A N 1
ATOM 805 C CA . THR A 1 102 ? -4.475 5.172 3.852 1.00 82.56 102 THR A CA 1
ATOM 806 C C . THR A 1 102 ? -3.532 4.645 2.765 1.00 82.56 102 THR A C 1
ATOM 808 O O . THR A 1 102 ? -3.306 3.444 2.668 1.00 82.56 102 THR A O 1
ATOM 811 N N . THR A 1 103 ? -2.967 5.509 1.919 1.00 85.69 103 THR A N 1
ATOM 812 C CA . THR A 1 103 ? -2.032 5.089 0.849 1.00 85.69 103 THR A CA 1
ATOM 813 C C . THR A 1 103 ? -0.926 6.090 0.597 1.00 85.69 103 THR A C 1
ATOM 815 O O . THR A 1 103 ? -1.244 7.214 0.235 1.00 85.69 103 THR A O 1
ATOM 818 N N . LEU A 1 104 ? 0.341 5.699 0.734 1.00 81.25 104 LEU A N 1
ATOM 819 C CA . LEU A 1 104 ? 1.512 6.552 0.531 1.00 81.25 104 LEU A CA 1
ATOM 820 C C . LEU A 1 104 ? 1.570 7.151 -0.881 1.00 81.25 104 LEU A C 1
ATOM 822 O O . LEU A 1 104 ? 1.373 6.498 -1.904 1.00 81.25 104 LEU A O 1
ATOM 826 N N . LEU A 1 105 ? 1.927 8.425 -0.945 1.00 72.38 105 LEU A N 1
ATOM 827 C CA . LEU A 1 105 ? 1.946 9.225 -2.155 1.00 72.38 105 LEU A CA 1
ATOM 828 C C . LEU A 1 105 ? 3.366 9.564 -2.505 1.00 72.38 105 LEU A C 1
ATOM 830 O O . LEU A 1 105 ? 4.081 10.241 -1.774 1.00 72.38 105 LEU A O 1
ATOM 834 N N . GLY A 1 106 ? 3.701 9.154 -3.706 1.00 66.00 106 GLY A N 1
ATOM 835 C CA . GLY A 1 106 ? 4.977 9.362 -4.334 1.00 66.00 106 GLY A CA 1
ATOM 836 C C . GLY A 1 106 ? 4.859 8.907 -5.774 1.00 66.00 106 GLY A C 1
ATOM 837 O O . GLY A 1 106 ? 3.912 8.202 -6.139 1.00 66.00 106 GLY A O 1
ATOM 838 N N . GLU A 1 107 ? 5.805 9.356 -6.580 1.00 64.94 107 GLU A N 1
ATOM 839 C CA . GLU A 1 107 ? 6.010 8.822 -7.920 1.00 64.94 107 GLU A CA 1
ATOM 840 C C . GLU A 1 107 ? 6.638 7.422 -7.828 1.00 64.94 107 GLU A C 1
ATOM 842 O O . GLU A 1 107 ? 6.968 6.951 -6.735 1.00 64.94 107 GLU A O 1
ATOM 847 N N . ASN A 1 108 ? 6.769 6.741 -8.966 1.00 72.62 108 ASN A N 1
ATOM 848 C CA . ASN A 1 108 ? 7.400 5.426 -9.023 1.00 72.62 108 ASN A CA 1
ATOM 849 C C . ASN A 1 108 ? 8.828 5.488 -8.462 1.00 72.62 108 ASN A C 1
ATOM 851 O O . ASN A 1 108 ? 9.542 6.482 -8.624 1.00 72.62 108 ASN A O 1
ATOM 855 N N . ASN A 1 109 ? 9.248 4.397 -7.828 1.00 79.00 109 ASN A N 1
ATOM 856 C CA . ASN A 1 109 ? 10.593 4.287 -7.283 1.00 79.00 109 ASN A CA 1
ATOM 857 C C . ASN A 1 109 ? 11.635 4.247 -8.404 1.00 79.00 109 ASN A C 1
ATOM 859 O O . ASN A 1 109 ? 11.464 3.556 -9.406 1.00 79.00 109 ASN A O 1
ATOM 863 N N . ASN A 1 110 ? 12.768 4.906 -8.183 1.00 81.19 110 ASN A N 1
ATOM 864 C CA . ASN A 1 110 ? 13.926 4.886 -9.077 1.00 81.19 110 ASN A CA 1
ATOM 865 C C . ASN A 1 110 ? 14.948 3.807 -8.687 1.00 81.19 110 ASN A C 1
ATOM 867 O O . ASN A 1 110 ? 15.933 3.591 -9.395 1.00 81.19 110 ASN A O 1
ATOM 871 N N . SER A 1 111 ? 14.735 3.116 -7.562 1.00 85.19 111 SER A N 1
ATOM 872 C CA . SER A 1 111 ? 15.558 1.982 -7.140 1.00 85.19 111 SER A CA 1
ATOM 873 C C . SER A 1 111 ? 14.805 1.007 -6.230 1.00 85.19 111 SER A C 1
ATOM 875 O O . SER A 1 111 ? 13.857 1.385 -5.543 1.00 85.19 111 SER A O 1
ATOM 877 N N . LEU A 1 112 ? 15.294 -0.235 -6.138 1.00 93.12 112 LEU A N 1
ATOM 878 C CA . LEU A 1 112 ? 14.812 -1.214 -5.151 1.00 93.12 112 LEU A CA 1
ATOM 879 C C . LEU A 1 112 ? 14.953 -0.714 -3.705 1.00 93.12 112 LEU A C 1
ATOM 881 O O . LEU A 1 112 ? 14.096 -0.989 -2.876 1.00 93.12 112 LEU A O 1
ATOM 885 N N . LYS A 1 113 ? 15.976 0.099 -3.418 1.00 89.62 113 LYS A N 1
ATOM 886 C CA . LYS A 1 113 ? 16.168 0.708 -2.095 1.00 89.62 113 LYS A CA 1
ATOM 887 C C . LYS A 1 113 ? 15.032 1.668 -1.726 1.00 89.62 113 LYS A C 1
ATOM 889 O O . LYS A 1 113 ? 14.682 1.784 -0.555 1.00 89.62 113 LYS A O 1
ATOM 894 N N . GLU A 1 114 ? 14.473 2.376 -2.704 1.00 85.56 114 GLU A N 1
ATOM 895 C CA . GLU A 1 114 ? 13.289 3.214 -2.483 1.00 85.56 114 GLU A CA 1
ATOM 896 C C . GLU A 1 114 ? 12.047 2.346 -2.241 1.00 85.56 114 GLU A C 1
ATOM 898 O O . GLU A 1 114 ? 11.281 2.647 -1.331 1.00 85.56 114 GLU A O 1
ATOM 903 N N . ALA A 1 115 ? 11.906 1.213 -2.940 1.00 91.25 115 ALA A N 1
ATOM 904 C CA . ALA A 1 115 ? 10.846 0.238 -2.660 1.00 91.25 115 ALA A CA 1
ATOM 905 C C . ALA A 1 115 ? 10.954 -0.366 -1.246 1.00 91.25 115 ALA A C 1
ATOM 907 O O . ALA A 1 115 ? 9.939 -0.536 -0.573 1.00 91.25 115 ALA A O 1
ATOM 908 N N . ASP A 1 116 ? 12.169 -0.623 -0.754 1.00 91.12 116 ASP A N 1
ATOM 909 C CA . ASP A 1 116 ? 12.402 -1.058 0.632 1.00 91.12 116 ASP A CA 1
ATOM 910 C C . ASP A 1 116 ? 12.012 0.023 1.646 1.00 91.12 116 ASP A C 1
ATOM 912 O O . ASP A 1 116 ? 11.445 -0.273 2.697 1.00 91.12 116 ASP A O 1
ATOM 916 N N . ALA A 1 117 ? 12.282 1.294 1.332 1.00 86.25 117 ALA A N 1
ATOM 917 C CA . ALA A 1 117 ? 11.866 2.410 2.174 1.00 86.25 117 ALA A CA 1
ATOM 918 C C . ALA A 1 117 ? 10.336 2.557 2.210 1.00 86.25 117 ALA A C 1
ATOM 920 O O . ALA A 1 117 ? 9.777 2.811 3.278 1.00 86.25 117 ALA A O 1
ATOM 921 N N . VAL A 1 118 ? 9.658 2.351 1.074 1.00 88.50 118 VAL A N 1
ATOM 922 C CA . VAL A 1 118 ? 8.190 2.307 0.994 1.00 88.50 118 VAL A CA 1
ATOM 923 C C . VAL A 1 118 ? 7.632 1.167 1.845 1.00 88.50 118 VAL A C 1
ATOM 925 O O . VAL A 1 118 ? 6.725 1.393 2.644 1.00 88.50 118 VAL A O 1
ATOM 928 N N . LEU A 1 119 ? 8.185 -0.042 1.718 1.00 95.06 119 LEU A N 1
ATOM 929 C CA . LEU A 1 119 ? 7.796 -1.184 2.545 1.00 95.06 119 LEU A CA 1
ATOM 930 C C . LEU A 1 119 ? 7.945 -0.856 4.039 1.00 95.06 119 LEU A C 1
ATOM 932 O O . LEU A 1 119 ? 6.989 -0.993 4.798 1.00 95.06 119 LEU A O 1
ATOM 936 N N . GLY A 1 120 ? 9.112 -0.353 4.455 1.00 89.12 120 GLY A N 1
ATOM 937 C CA . GLY A 1 120 ? 9.366 0.018 5.850 1.00 89.12 120 GLY A CA 1
ATOM 938 C C . GLY A 1 120 ? 8.420 1.101 6.381 1.00 89.12 120 GLY A C 1
ATOM 939 O O . GLY A 1 120 ? 8.050 1.075 7.559 1.00 89.12 120 GLY A O 1
ATOM 940 N N . HIS A 1 121 ? 7.989 2.025 5.519 1.00 87.00 121 HIS A N 1
ATOM 941 C CA . HIS A 1 121 ? 6.971 3.018 5.853 1.00 87.00 121 HIS A CA 1
ATOM 942 C C . HIS A 1 121 ? 5.626 2.351 6.154 1.00 87.00 121 HIS A C 1
ATOM 944 O O . HIS A 1 121 ? 5.095 2.529 7.246 1.00 87.00 121 HIS A O 1
ATOM 950 N N . TYR A 1 122 ? 5.116 1.514 5.247 1.00 93.25 122 TYR A N 1
ATOM 951 C CA . TYR A 1 122 ? 3.846 0.818 5.461 1.00 93.25 122 TYR A CA 1
ATOM 952 C C . TYR A 1 122 ? 3.878 -0.130 6.663 1.00 93.25 122 TYR A C 1
ATOM 954 O O . TYR A 1 122 ? 2.907 -0.185 7.408 1.00 93.25 122 TYR A O 1
ATOM 962 N N . LEU A 1 123 ? 4.986 -0.835 6.909 1.00 95.44 123 LEU A N 1
ATOM 963 C CA . LEU A 1 123 ? 5.133 -1.667 8.111 1.00 95.44 123 LEU A CA 1
ATOM 964 C C . LEU A 1 123 ? 5.067 -0.832 9.397 1.00 95.44 123 LEU A C 1
ATOM 966 O O . LEU A 1 123 ? 4.491 -1.261 10.397 1.00 95.44 123 LEU A O 1
ATOM 970 N N . THR A 1 124 ? 5.633 0.377 9.372 1.00 88.88 124 THR A N 1
ATOM 971 C CA . THR A 1 124 ? 5.533 1.315 10.496 1.00 88.88 124 THR A CA 1
ATOM 972 C C . THR A 1 124 ? 4.095 1.790 10.686 1.00 88.88 124 THR A C 1
ATOM 974 O O . THR A 1 124 ? 3.603 1.768 11.814 1.00 88.88 124 THR A O 1
ATOM 977 N N . ASP A 1 125 ? 3.415 2.162 9.602 1.00 87.19 125 ASP A N 1
ATOM 978 C CA . ASP A 1 125 ? 2.022 2.609 9.630 1.00 87.19 125 ASP A CA 1
ATOM 979 C C . ASP A 1 125 ? 1.086 1.510 10.138 1.00 87.19 125 ASP A C 1
ATOM 981 O O . ASP A 1 125 ? 0.290 1.765 11.036 1.00 87.19 125 ASP A O 1
ATOM 985 N N . LEU A 1 126 ? 1.215 0.279 9.632 1.00 93.25 126 LEU A N 1
ATOM 986 C CA . LEU A 1 126 ? 0.416 -0.874 10.059 1.00 93.25 126 LEU A CA 1
ATOM 987 C C . LEU A 1 126 ? 0.578 -1.156 11.554 1.00 93.25 126 LEU A C 1
ATOM 989 O O . LEU A 1 126 ? -0.414 -1.353 12.253 1.00 93.25 126 LEU A O 1
ATOM 993 N N . ARG A 1 127 ? 1.815 -1.103 12.062 1.00 93.31 127 ARG A N 1
ATOM 994 C CA . ARG A 1 127 ? 2.080 -1.249 13.496 1.00 93.31 127 ARG A CA 1
ATOM 995 C C . ARG A 1 127 ? 1.403 -0.147 14.311 1.00 93.31 127 ARG A C 1
ATOM 997 O O . ARG A 1 127 ? 0.807 -0.435 15.341 1.00 93.31 127 ARG A O 1
ATOM 1004 N N . LEU A 1 128 ? 1.484 1.106 13.867 1.00 87.94 128 LEU A N 1
ATOM 1005 C CA . LEU A 1 128 ? 0.863 2.229 14.574 1.00 87.94 128 LEU A CA 1
ATOM 1006 C C . LEU A 1 128 ? -0.670 2.182 14.509 1.00 87.94 128 LEU A C 1
ATOM 1008 O O . LEU A 1 128 ? -1.323 2.532 15.487 1.00 87.94 128 LEU A O 1
ATOM 1012 N N . ILE A 1 129 ? -1.243 1.745 13.386 1.00 88.62 129 ILE A N 1
ATOM 1013 C CA . ILE A 1 129 ? -2.686 1.521 13.221 1.00 88.62 129 ILE A CA 1
ATOM 1014 C C . ILE A 1 129 ? -3.184 0.502 14.251 1.00 88.62 129 ILE A C 1
ATOM 1016 O O . ILE A 1 129 ? -4.181 0.768 14.924 1.00 88.62 129 ILE A O 1
ATOM 1020 N N . ASP A 1 130 ? -2.466 -0.613 14.409 1.00 92.88 130 ASP A N 1
ATOM 1021 C CA . ASP A 1 130 ? -2.786 -1.657 15.387 1.00 92.88 130 ASP A CA 1
ATOM 1022 C C . ASP A 1 130 ? -2.615 -1.164 16.834 1.00 92.88 130 ASP A C 1
ATOM 1024 O O . ASP A 1 130 ? -3.551 -1.236 17.630 1.00 92.88 130 ASP A O 1
ATOM 1028 N N . GLU A 1 131 ? -1.468 -0.548 17.159 1.00 92.88 131 GLU A N 1
ATOM 1029 C CA . GLU A 1 131 ? -1.177 0.006 18.493 1.00 92.88 131 GLU A CA 1
ATOM 1030 C C . GLU A 1 131 ? -2.227 1.041 18.948 1.00 92.88 131 GLU A C 1
ATOM 1032 O O . GLU A 1 131 ? -2.508 1.166 20.144 1.00 92.88 131 GLU A O 1
ATOM 1037 N N . LEU A 1 132 ? -2.810 1.787 18.005 1.00 89.88 132 LEU A N 1
ATOM 1038 C CA . LEU A 1 132 ? -3.821 2.816 18.258 1.00 89.88 132 LEU A CA 1
ATOM 1039 C C . LEU A 1 132 ? -5.267 2.305 18.122 1.00 89.88 132 LEU A C 1
ATOM 1041 O O . LEU A 1 132 ? -6.198 3.052 18.425 1.00 89.88 132 LEU A O 1
ATOM 1045 N N . GLY A 1 133 ? -5.477 1.058 17.687 1.00 90.38 133 GLY A N 1
ATOM 1046 C CA . GLY A 1 133 ? -6.808 0.472 17.493 1.00 90.38 133 GLY A CA 1
ATOM 1047 C C . GLY A 1 133 ? -7.653 1.196 16.438 1.00 90.38 133 GLY A C 1
ATOM 1048 O O . GLY A 1 133 ? -8.874 1.334 16.603 1.00 90.38 133 GLY A O 1
ATOM 1049 N N . LEU A 1 134 ? -7.008 1.707 15.385 1.00 86.19 134 LEU A N 1
ATOM 1050 C CA . LEU A 1 134 ? -7.680 2.454 14.324 1.00 86.19 134 LEU A CA 1
ATOM 1051 C C . LEU A 1 134 ? -8.391 1.508 13.353 1.00 86.19 134 LEU A C 1
ATOM 1053 O O . LEU A 1 134 ? -7.820 0.528 12.882 1.00 86.19 134 LEU A O 1
ATOM 1057 N N . ASP A 1 135 ? -9.625 1.852 12.985 1.00 84.44 135 ASP A N 1
ATOM 1058 C CA . ASP A 1 135 ? -10.365 1.199 11.896 1.00 84.44 135 ASP A CA 1
ATOM 1059 C C . ASP A 1 135 ? -9.853 1.718 10.539 1.00 84.44 135 ASP A C 1
ATOM 1061 O O . ASP A 1 135 ? -10.491 2.533 9.854 1.00 84.44 135 ASP A O 1
ATOM 1065 N N . MET A 1 136 ? -8.622 1.312 10.218 1.00 84.94 136 MET A N 1
ATOM 1066 C CA . MET A 1 136 ? -7.870 1.773 9.061 1.00 84.94 136 MET A CA 1
ATOM 1067 C C . MET A 1 136 ? -7.234 0.618 8.287 1.00 84.94 136 MET A C 1
ATOM 1069 O O . MET A 1 136 ? -6.534 -0.224 8.843 1.00 84.94 136 MET A O 1
ATOM 1073 N N . GLU A 1 137 ? -7.441 0.627 6.977 1.00 90.06 137 GLU A N 1
ATOM 1074 C CA . GLU A 1 137 ? -6.788 -0.264 6.014 1.00 90.06 137 GLU A CA 1
ATOM 1075 C C . GLU A 1 137 ? -5.678 0.484 5.264 1.00 90.06 137 GLU A C 1
ATOM 1077 O O . GLU A 1 137 ? -5.627 1.715 5.283 1.00 90.06 137 GLU A O 1
ATOM 1082 N N . VAL A 1 138 ? -4.813 -0.226 4.542 1.00 90.00 138 VAL A N 1
ATOM 1083 C CA . VAL A 1 138 ? -3.817 0.406 3.659 1.00 90.00 138 VAL A CA 1
ATOM 1084 C C . VAL A 1 138 ? -4.102 0.072 2.200 1.00 90.00 138 VAL A C 1
ATOM 1086 O O . VAL A 1 138 ? -4.538 -1.038 1.901 1.00 90.00 138 VAL A O 1
ATOM 1089 N N . SER A 1 139 ? -3.844 1.013 1.291 1.00 93.31 139 SER A N 1
ATOM 1090 C CA . SER A 1 139 ? -3.776 0.741 -0.148 1.00 93.31 139 SER A CA 1
ATOM 1091 C C . SER A 1 139 ? -2.378 1.008 -0.680 1.00 93.31 139 SER A C 1
ATOM 1093 O O . SER A 1 139 ? -1.767 2.024 -0.348 1.00 93.31 139 SER A O 1
ATOM 1095 N N . VAL A 1 140 ? -1.860 0.102 -1.502 1.00 95.50 140 VAL A N 1
ATOM 1096 C CA . VAL A 1 140 ? -0.487 0.129 -2.005 1.00 95.50 140 VAL A CA 1
ATOM 1097 C C . VAL A 1 140 ? -0.459 0.021 -3.521 1.00 95.50 140 VAL A C 1
ATOM 1099 O O . VAL A 1 140 ? -1.236 -0.711 -4.135 1.00 95.50 140 VAL A O 1
ATOM 1102 N N . LYS A 1 141 ? 0.481 0.739 -4.135 1.00 95.62 141 LYS A N 1
ATOM 1103 C CA . LYS A 1 141 ? 0.719 0.692 -5.576 1.00 95.62 141 LYS A CA 1
ATOM 1104 C C . LYS A 1 141 ? 1.778 -0.357 -5.913 1.00 95.62 141 LYS A C 1
ATOM 1106 O O . LYS A 1 141 ? 2.869 -0.289 -5.343 1.00 95.62 141 LYS A O 1
ATOM 1111 N N . PRO A 1 142 ? 1.521 -1.280 -6.854 1.00 96.56 142 PRO A N 1
ATOM 1112 C CA . PRO A 1 142 ? 2.524 -2.232 -7.324 1.00 96.56 142 PRO A CA 1
ATOM 1113 C C . PRO A 1 142 ? 3.865 -1.587 -7.721 1.00 96.56 142 PRO A C 1
ATOM 1115 O O . PRO A 1 142 ? 4.925 -2.091 -7.350 1.00 96.56 142 PRO A O 1
ATOM 1118 N N . THR A 1 143 ? 3.851 -0.451 -8.422 1.00 95.44 143 THR A N 1
ATOM 1119 C CA . THR A 1 143 ? 5.069 0.285 -8.823 1.00 95.44 143 THR A CA 1
ATOM 1120 C C . THR A 1 143 ? 5.888 0.777 -7.628 1.00 95.44 143 THR A C 1
ATOM 1122 O O . THR A 1 143 ? 7.115 0.648 -7.621 1.00 95.44 143 THR A O 1
ATOM 1125 N N . GLN A 1 144 ? 5.230 1.244 -6.565 1.00 94.62 144 GLN A N 1
ATOM 1126 C CA . GLN A 1 144 ? 5.879 1.623 -5.305 1.00 94.62 144 GLN A CA 1
ATOM 1127 C C . GLN A 1 144 ? 6.386 0.416 -4.498 1.00 94.62 144 GLN A C 1
ATOM 1129 O O . GLN A 1 144 ? 7.262 0.568 -3.650 1.00 94.62 144 GLN A O 1
ATOM 1134 N N . LEU A 1 145 ? 5.885 -0.789 -4.775 1.00 96.38 145 LEU A N 1
ATOM 1135 C CA . LEU A 1 145 ? 6.455 -2.037 -4.258 1.00 96.38 145 LEU A CA 1
ATOM 1136 C C . LEU A 1 145 ? 7.572 -2.593 -5.155 1.00 96.38 145 LEU A C 1
ATOM 1138 O O . LEU A 1 145 ? 8.151 -3.630 -4.853 1.00 96.38 145 LEU A O 1
ATOM 1142 N N . GLY A 1 146 ? 7.917 -1.899 -6.240 1.00 96.75 146 GLY A N 1
ATOM 1143 C CA . GLY A 1 146 ? 9.029 -2.267 -7.108 1.00 96.75 146 GLY A CA 1
ATOM 1144 C C . GLY A 1 146 ? 8.639 -3.079 -8.340 1.00 96.75 146 GLY A C 1
ATOM 1145 O O . GLY A 1 146 ? 9.498 -3.745 -8.913 1.00 96.75 146 GLY A O 1
ATOM 1146 N N . LEU A 1 147 ? 7.385 -3.000 -8.797 1.00 97.00 147 LEU A N 1
ATOM 1147 C CA . LEU A 1 147 ? 6.934 -3.710 -10.000 1.00 97.00 147 LEU A CA 1
ATOM 1148 C C . LEU A 1 147 ? 7.765 -3.383 -11.253 1.00 97.00 147 LEU A C 1
ATOM 1150 O O . LEU A 1 147 ? 7.984 -4.256 -12.094 1.00 97.00 147 LEU A O 1
ATOM 1154 N N . ASP A 1 148 ? 8.262 -2.149 -11.364 1.00 95.81 148 ASP A N 1
ATOM 1155 C CA . ASP A 1 148 ? 9.135 -1.724 -12.467 1.00 95.81 148 ASP A CA 1
ATOM 1156 C C . ASP A 1 148 ? 10.512 -2.419 -12.444 1.00 95.81 148 ASP A C 1
ATOM 1158 O O . ASP A 1 148 ? 11.184 -2.493 -13.472 1.00 95.81 148 ASP A O 1
ATOM 1162 N N . PHE A 1 149 ? 10.916 -2.980 -11.300 1.00 96.06 149 PHE A N 1
ATOM 1163 C CA . PHE A 1 149 ? 12.156 -3.748 -11.136 1.00 96.06 149 PHE A CA 1
ATOM 1164 C C . PHE A 1 149 ? 11.934 -5.261 -11.221 1.00 96.06 149 PHE A C 1
ATOM 1166 O O . PHE A 1 149 ? 12.871 -6.002 -11.516 1.00 96.06 149 PHE A O 1
ATOM 1173 N N . GLY A 1 150 ? 10.705 -5.728 -10.999 1.00 96.25 150 GLY A N 1
ATOM 1174 C CA . GLY A 1 150 ? 10.337 -7.126 -11.165 1.00 96.25 150 GLY A CA 1
ATOM 1175 C C . GLY A 1 150 ? 9.021 -7.490 -10.486 1.00 96.25 150 GLY A C 1
ATOM 1176 O O . GLY A 1 150 ? 8.662 -6.957 -9.440 1.00 96.25 150 GLY A O 1
ATOM 1177 N N . VAL A 1 151 ? 8.315 -8.467 -11.059 1.00 97.31 151 VAL A N 1
ATOM 1178 C CA . VAL A 1 151 ? 7.083 -9.023 -10.470 1.00 97.31 151 VAL A CA 1
ATOM 1179 C C . VAL A 1 151 ? 7.362 -9.634 -9.096 1.00 97.31 151 VAL A C 1
ATOM 1181 O O . VAL A 1 151 ? 6.609 -9.404 -8.155 1.00 97.31 151 VAL A O 1
ATOM 1184 N N . GLU A 1 152 ? 8.468 -10.370 -8.964 1.00 98.00 152 GLU A N 1
ATOM 1185 C CA . GLU A 1 152 ? 8.855 -11.009 -7.702 1.00 98.00 152 GLU A CA 1
ATOM 1186 C C . GLU A 1 152 ? 9.168 -9.988 -6.601 1.00 98.00 152 GLU A C 1
ATOM 1188 O O . GLU A 1 152 ? 8.810 -10.199 -5.445 1.00 98.00 152 GLU A O 1
ATOM 1193 N N . GLU A 1 153 ? 9.759 -8.851 -6.972 1.00 97.62 153 GLU A N 1
ATOM 1194 C CA . GLU A 1 153 ? 10.106 -7.769 -6.050 1.00 97.62 153 GLU A CA 1
ATOM 1195 C C . GLU A 1 153 ? 8.856 -7.177 -5.394 1.00 97.62 153 GLU A C 1
ATOM 1197 O O . GLU A 1 153 ? 8.776 -7.077 -4.166 1.00 97.62 153 GLU A O 1
ATOM 1202 N N . ALA A 1 154 ? 7.849 -6.848 -6.204 1.00 98.06 154 ALA A N 1
ATOM 1203 C CA . ALA A 1 154 ? 6.575 -6.350 -5.699 1.00 98.06 154 ALA A CA 1
ATOM 1204 C C . ALA A 1 154 ? 5.782 -7.430 -4.954 1.00 98.06 154 ALA A C 1
ATOM 1206 O O . ALA A 1 154 ? 5.166 -7.145 -3.926 1.00 98.06 154 ALA A O 1
ATOM 1207 N N . ARG A 1 155 ? 5.831 -8.681 -5.427 1.00 98.56 155 ARG A N 1
ATOM 1208 C CA . ARG A 1 155 ? 5.148 -9.816 -4.796 1.00 98.56 155 ARG A CA 1
ATOM 1209 C C . ARG A 1 155 ? 5.657 -10.092 -3.387 1.00 98.56 155 ARG A C 1
ATOM 1211 O O . ARG A 1 155 ? 4.842 -10.233 -2.478 1.00 98.56 155 ARG A O 1
ATOM 1218 N N . SER A 1 156 ? 6.976 -10.147 -3.203 1.00 98.50 156 SER A N 1
ATOM 1219 C CA . SER A 1 156 ? 7.591 -10.386 -1.895 1.00 98.50 156 SER A CA 1
ATOM 1220 C C . SER A 1 156 ? 7.207 -9.294 -0.896 1.00 98.50 156 SER A C 1
ATOM 1222 O O . SER A 1 156 ? 6.812 -9.602 0.224 1.00 98.50 156 SER A O 1
ATOM 1224 N N . ARG A 1 157 ? 7.255 -8.020 -1.312 1.00 98.56 157 ARG A N 1
ATOM 1225 C CA . ARG A 1 157 ? 6.906 -6.889 -0.437 1.00 98.56 157 ARG A CA 1
ATOM 1226 C C . ARG A 1 157 ? 5.411 -6.853 -0.109 1.00 98.56 157 ARG A C 1
ATOM 1228 O O . ARG A 1 157 ? 5.048 -6.559 1.023 1.00 98.56 157 ARG A O 1
ATOM 1235 N N . LEU A 1 158 ? 4.534 -7.200 -1.056 1.00 98.62 158 LEU A N 1
ATOM 1236 C CA . LEU A 1 158 ? 3.096 -7.311 -0.783 1.00 98.62 158 LEU A CA 1
ATOM 1237 C C . LEU A 1 158 ? 2.785 -8.434 0.215 1.00 98.62 158 LEU A C 1
ATOM 1239 O O . LEU A 1 158 ? 1.934 -8.252 1.084 1.00 98.62 158 LEU A O 1
ATOM 1243 N N . LEU A 1 159 ? 3.459 -9.583 0.097 1.00 98.69 159 LEU A N 1
ATOM 1244 C CA . LEU A 1 159 ? 3.301 -10.687 1.045 1.00 98.69 159 LEU A CA 1
ATOM 1245 C C . LEU A 1 159 ? 3.710 -10.259 2.460 1.00 98.69 159 LEU A C 1
ATOM 1247 O O . LEU A 1 159 ? 2.951 -10.492 3.395 1.00 98.69 159 LEU A O 1
ATOM 1251 N N . GLU A 1 160 ? 4.842 -9.570 2.599 1.00 98.69 160 GLU A N 1
ATOM 1252 C CA . GLU A 1 160 ? 5.321 -9.059 3.890 1.00 98.69 160 GLU A CA 1
ATOM 1253 C C . GLU A 1 160 ? 4.328 -8.075 4.531 1.00 98.69 160 GLU A C 1
ATOM 1255 O O . GLU A 1 160 ? 4.021 -8.179 5.719 1.00 98.69 160 GLU A O 1
ATOM 1260 N N . LEU A 1 161 ? 3.734 -7.174 3.740 1.00 98.31 161 LEU A N 1
ATOM 1261 C CA . LEU A 1 161 ? 2.669 -6.290 4.225 1.00 98.31 161 LEU A CA 1
ATOM 1262 C C . LEU A 1 161 ? 1.427 -7.061 4.679 1.00 98.31 161 LEU A C 1
ATOM 1264 O O . LEU A 1 161 ? 0.859 -6.754 5.725 1.00 98.31 161 LEU A O 1
ATOM 1268 N N . ALA A 1 162 ? 1.010 -8.069 3.914 1.00 97.69 162 ALA A N 1
ATOM 1269 C CA . ALA A 1 162 ? -0.140 -8.901 4.257 1.00 97.69 162 ALA A CA 1
ATOM 1270 C C . ALA A 1 162 ? 0.104 -9.764 5.509 1.00 97.69 162 ALA A C 1
ATOM 1272 O O . ALA A 1 162 ? -0.849 -10.144 6.192 1.00 97.69 162 ALA A O 1
ATOM 1273 N N . GLU A 1 163 ? 1.359 -10.092 5.820 1.00 98.12 163 GLU A N 1
ATOM 1274 C CA . GLU A 1 163 ? 1.753 -10.803 7.039 1.00 98.12 163 GLU A CA 1
ATOM 1275 C C . GLU A 1 163 ? 1.766 -9.910 8.281 1.00 98.12 163 GLU A C 1
ATOM 1277 O O . GLU A 1 163 ? 1.488 -10.399 9.376 1.00 98.12 163 GLU A O 1
ATOM 1282 N N . ALA A 1 164 ? 2.029 -8.614 8.112 1.00 97.62 164 ALA A N 1
ATOM 1283 C CA . ALA A 1 164 ? 2.163 -7.651 9.201 1.00 97.62 164 ALA A CA 1
ATOM 1284 C C . ALA A 1 164 ? 0.832 -7.161 9.802 1.00 97.62 164 ALA A C 1
ATOM 1286 O O . ALA A 1 164 ? 0.845 -6.411 10.777 1.00 97.62 164 ALA A O 1
ATOM 1287 N N . THR A 1 165 ? -0.313 -7.539 9.231 1.00 95.81 165 THR A N 1
ATOM 1288 C CA . THR A 1 165 ? -1.633 -7.102 9.701 1.00 95.81 165 THR A CA 1
ATOM 1289 C C . THR A 1 165 ? -2.711 -8.149 9.425 1.00 95.81 165 THR A C 1
ATOM 1291 O O . THR A 1 165 ? -2.576 -8.960 8.508 1.00 95.81 165 THR A O 1
ATOM 1294 N N . ASP A 1 166 ? -3.798 -8.103 10.196 1.00 92.88 166 ASP A N 1
ATOM 1295 C CA . ASP A 1 166 ? -5.035 -8.845 9.919 1.00 92.88 166 ASP A CA 1
ATOM 1296 C C . ASP A 1 166 ? -6.033 -8.027 9.071 1.00 92.88 166 ASP A C 1
ATOM 1298 O O . ASP A 1 166 ? -6.974 -8.588 8.503 1.00 92.88 166 ASP A O 1
ATOM 1302 N N . SER A 1 167 ? -5.822 -6.709 8.948 1.00 89.81 167 SER A N 1
ATOM 1303 C CA . SER A 1 167 ? -6.613 -5.823 8.087 1.00 89.81 167 SER A CA 1
ATOM 1304 C C . SER A 1 167 ? -6.359 -6.098 6.606 1.00 89.81 167 SER A C 1
ATOM 1306 O O . SER A 1 167 ? -5.351 -6.698 6.220 1.00 89.81 167 SER A O 1
ATOM 1308 N N . ILE A 1 168 ? -7.277 -5.638 5.751 1.00 91.56 168 ILE A N 1
ATOM 1309 C CA . ILE A 1 168 ? -7.104 -5.753 4.304 1.00 91.56 168 ILE A CA 1
ATOM 1310 C C . ILE A 1 168 ? -5.984 -4.814 3.835 1.00 91.56 168 ILE A C 1
ATOM 1312 O O . ILE A 1 168 ? -5.985 -3.618 4.129 1.00 91.56 168 ILE A O 1
ATOM 1316 N N . VAL A 1 169 ? -5.056 -5.367 3.054 1.00 96.38 169 VAL A N 1
ATOM 1317 C CA . VAL A 1 169 ? -4.085 -4.633 2.239 1.00 96.38 169 VAL A CA 1
ATOM 1318 C C . VAL A 1 169 ? -4.624 -4.576 0.811 1.00 96.38 169 VAL A C 1
ATOM 1320 O O . VAL A 1 169 ? -4.736 -5.601 0.133 1.00 96.38 169 VAL A O 1
ATOM 1323 N N . TRP A 1 170 ? -4.994 -3.386 0.352 1.00 97.06 170 TRP A N 1
ATOM 1324 C CA . TRP A 1 170 ? -5.499 -3.170 -1.001 1.00 97.06 170 TRP A CA 1
ATOM 1325 C C . TRP A 1 170 ? -4.351 -3.000 -1.989 1.00 97.06 170 TRP A C 1
ATOM 1327 O O . TRP A 1 170 ? -3.450 -2.198 -1.770 1.00 97.06 170 TRP A O 1
ATOM 1337 N N . LEU A 1 171 ? -4.390 -3.746 -3.090 1.00 96.38 171 LEU A N 1
ATOM 1338 C CA . LEU A 1 171 ? -3.491 -3.572 -4.222 1.00 96.38 171 LEU A CA 1
ATOM 1339 C C . LEU A 1 171 ? -4.181 -2.711 -5.287 1.00 96.38 171 LEU A C 1
ATOM 1341 O O . LEU A 1 171 ? -5.174 -3.128 -5.894 1.00 96.38 171 LEU A O 1
ATOM 1345 N N . ASP A 1 172 ? -3.654 -1.509 -5.511 1.00 95.38 172 ASP A N 1
ATOM 1346 C CA . ASP A 1 172 ? -4.186 -0.572 -6.496 1.00 95.38 172 ASP A CA 1
ATOM 1347 C C . ASP A 1 172 ? -3.967 -1.078 -7.927 1.00 95.38 172 ASP A C 1
ATOM 1349 O O . ASP A 1 172 ? -2.878 -1.519 -8.301 1.00 95.38 172 ASP A O 1
ATOM 1353 N N . MET A 1 173 ? -4.991 -0.923 -8.770 1.00 94.81 173 MET A N 1
ATOM 1354 C CA . MET A 1 173 ? -4.836 -1.085 -10.212 1.00 94.81 173 MET A CA 1
ATOM 1355 C C . MET A 1 173 ? -4.338 0.223 -10.819 1.00 94.81 173 MET A C 1
ATOM 1357 O O . MET A 1 173 ? -5.011 1.254 -10.730 1.00 94.81 173 MET A O 1
ATOM 1361 N N . GLU A 1 174 ? -3.152 0.174 -11.422 1.00 93.31 174 GLU A N 1
ATOM 1362 C CA . GLU A 1 174 ? -2.490 1.324 -12.042 1.00 93.31 174 GLU A CA 1
ATOM 1363 C C . GLU A 1 174 ? -2.836 1.429 -13.539 1.00 93.31 174 GLU A C 1
ATOM 1365 O O . GLU A 1 174 ? -3.956 1.111 -13.940 1.00 93.31 174 GLU A O 1
ATOM 1370 N N . ALA A 1 175 ? -1.931 1.951 -14.372 1.00 91.94 175 ALA A N 1
ATOM 1371 C CA . ALA A 1 175 ? -2.149 2.038 -15.815 1.00 91.94 175 ALA A CA 1
ATOM 1372 C C . ALA A 1 175 ? -2.295 0.645 -16.458 1.00 91.94 175 ALA A C 1
ATOM 1374 O O . ALA A 1 175 ? -1.820 -0.358 -15.924 1.00 91.94 175 ALA A O 1
ATOM 1375 N N . SER A 1 176 ? -2.911 0.589 -17.643 1.00 93.00 176 SER A N 1
ATOM 1376 C CA . SER A 1 176 ? -3.218 -0.669 -18.341 1.00 93.00 176 SER A CA 1
ATOM 1377 C C . SER A 1 176 ? -1.994 -1.562 -18.588 1.00 93.00 176 SER A C 1
ATOM 1379 O O . SER A 1 176 ? -2.123 -2.780 -18.590 1.00 93.00 176 SER A O 1
ATOM 1381 N N . GLU A 1 177 ? -0.801 -0.980 -18.734 1.00 94.38 177 GLU A N 1
ATOM 1382 C CA . GLU A 1 177 ? 0.469 -1.709 -18.898 1.00 94.38 177 GLU A CA 1
ATOM 1383 C C . GLU A 1 177 ? 0.910 -2.521 -17.663 1.00 94.38 177 GLU A C 1
ATOM 1385 O O . GLU A 1 177 ? 1.822 -3.354 -17.742 1.00 94.38 177 GLU A O 1
ATOM 1390 N N . TYR A 1 178 ? 0.287 -2.275 -16.510 1.00 95.62 178 TYR A N 1
ATOM 1391 C CA . TYR A 1 178 ? 0.564 -2.975 -15.260 1.00 95.62 178 TYR A CA 1
ATOM 1392 C C . TYR A 1 178 ? -0.462 -4.064 -14.942 1.00 95.62 178 TYR A C 1
ATOM 1394 O O . TYR A 1 178 ? -0.166 -4.914 -14.112 1.00 95.62 178 TYR A O 1
ATOM 1402 N N . VAL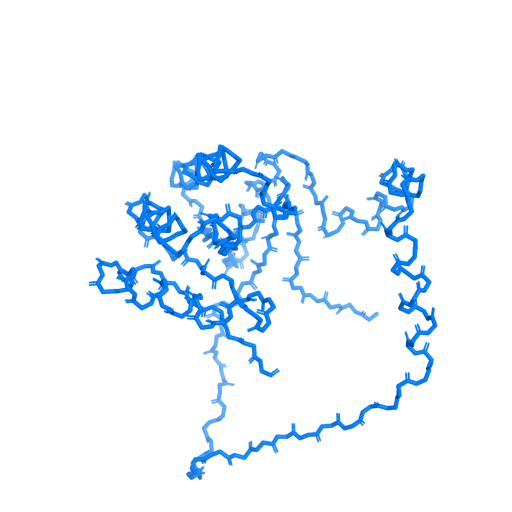 A 1 179 ? -1.622 -4.085 -15.611 1.00 94.06 179 VAL A N 1
ATOM 1403 C CA . VAL A 1 179 ? -2.777 -4.928 -15.244 1.00 94.06 179 VAL A CA 1
ATOM 1404 C C . VAL A 1 179 ? -2.408 -6.400 -15.086 1.00 94.06 179 VAL A C 1
ATOM 1406 O O . VAL A 1 179 ? -2.623 -6.958 -14.012 1.00 94.06 179 VAL A O 1
ATOM 1409 N N . ASP A 1 180 ? -1.812 -7.012 -16.112 1.00 94.94 180 ASP A N 1
ATOM 1410 C CA . ASP A 1 180 ? -1.497 -8.446 -16.092 1.00 94.94 180 ASP A CA 1
ATOM 1411 C C . ASP A 1 180 ? -0.517 -8.788 -14.963 1.00 94.94 180 ASP A C 1
ATOM 1413 O O . ASP A 1 180 ? -0.748 -9.702 -14.173 1.00 94.94 180 ASP A O 1
ATOM 1417 N N . ARG A 1 181 ? 0.537 -7.979 -14.809 1.00 97.88 181 ARG A N 1
ATOM 1418 C CA . ARG A 1 181 ? 1.538 -8.180 -13.755 1.00 97.88 181 ARG A CA 1
ATOM 1419 C C . ARG A 1 181 ? 0.953 -7.960 -12.355 1.00 97.88 181 ARG A C 1
ATOM 1421 O O . ARG A 1 181 ? 1.320 -8.669 -11.424 1.00 97.88 181 ARG A O 1
ATOM 1428 N N . THR A 1 182 ? 0.032 -7.011 -12.194 1.00 96.50 182 THR A N 1
ATOM 1429 C CA . THR A 1 182 ? -0.685 -6.770 -10.933 1.00 96.50 182 THR A CA 1
ATOM 1430 C C . THR A 1 182 ? -1.602 -7.940 -10.578 1.00 96.50 182 THR A C 1
ATOM 1432 O O . THR A 1 182 ? -1.649 -8.348 -9.417 1.00 96.50 182 THR A O 1
ATOM 1435 N N . LEU A 1 183 ? -2.296 -8.517 -11.566 1.00 95.00 183 LEU A N 1
ATOM 1436 C CA . LEU A 1 183 ? -3.129 -9.708 -11.376 1.00 95.00 183 LEU A CA 1
ATOM 1437 C C . LEU A 1 183 ? -2.293 -10.918 -10.946 1.00 95.00 183 LEU A C 1
ATOM 1439 O O . LEU A 1 183 ? -2.675 -11.602 -9.995 1.00 95.00 183 LEU A O 1
ATOM 1443 N N . ASP A 1 184 ? -1.142 -11.145 -11.583 1.00 94.81 184 ASP A N 1
ATOM 1444 C CA . ASP A 1 184 ? -0.222 -12.232 -11.227 1.00 94.81 184 ASP A CA 1
ATOM 1445 C C . ASP A 1 184 ? 0.246 -12.126 -9.767 1.00 94.81 184 ASP A C 1
ATOM 1447 O O . ASP A 1 184 ? 0.209 -13.106 -9.012 1.00 94.81 184 ASP A O 1
ATOM 1451 N N . ILE A 1 185 ? 0.632 -10.918 -9.342 1.00 97.69 185 ILE A N 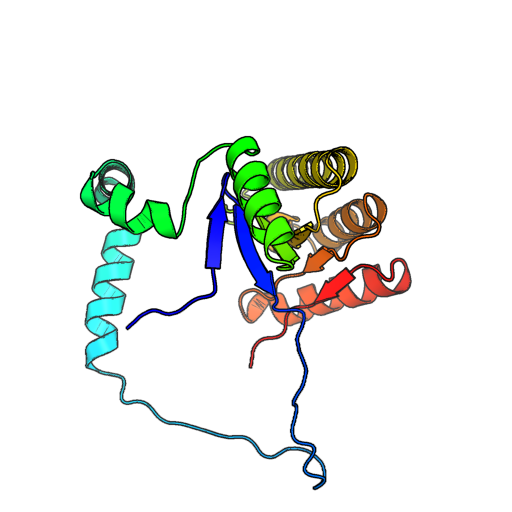1
ATOM 1452 C CA . ILE A 1 185 ? 1.039 -10.633 -7.960 1.00 97.69 185 ILE A CA 1
ATOM 1453 C C . ILE A 1 185 ? -0.110 -10.917 -6.997 1.00 97.69 185 ILE A C 1
ATOM 1455 O O . ILE A 1 185 ? 0.065 -11.668 -6.033 1.00 97.69 185 ILE A O 1
ATOM 1459 N N . PHE A 1 186 ? -1.287 -10.349 -7.268 1.00 96.25 186 PHE A N 1
ATOM 1460 C CA . PHE A 1 186 ? -2.465 -10.514 -6.425 1.00 96.25 186 PHE A CA 1
ATOM 1461 C C . PHE A 1 186 ? -2.827 -11.989 -6.247 1.00 96.25 186 PHE A C 1
ATOM 1463 O O . PHE A 1 186 ? -2.953 -12.454 -5.115 1.00 96.25 186 PHE A O 1
ATOM 1470 N N . LEU A 1 187 ? -2.957 -12.741 -7.344 1.00 92.38 187 LEU A N 1
ATOM 1471 C CA . LEU A 1 187 ? -3.339 -14.152 -7.300 1.00 92.38 187 LEU A CA 1
ATOM 1472 C C . LEU A 1 187 ? -2.316 -14.989 -6.526 1.00 92.38 187 LEU A C 1
ATOM 1474 O O . LEU A 1 187 ? -2.711 -15.863 -5.755 1.00 92.38 187 LEU A O 1
ATOM 1478 N N . SER A 1 188 ? -1.019 -14.708 -6.682 1.00 92.94 188 SER A N 1
ATOM 1479 C CA . SER A 1 188 ? 0.029 -15.437 -5.964 1.00 92.94 188 SER A CA 1
ATOM 1480 C C . SER A 1 188 ? 0.027 -15.158 -4.459 1.00 92.94 188 SER A C 1
ATOM 1482 O O . SER A 1 188 ? 0.146 -16.094 -3.666 1.00 92.94 188 SER A O 1
ATOM 1484 N N . VAL A 1 189 ? -0.140 -13.900 -4.037 1.00 96.25 189 VAL A N 1
ATOM 1485 C CA . VAL A 1 189 ? -0.202 -13.568 -2.603 1.00 96.25 189 VAL A CA 1
ATOM 1486 C C . VAL A 1 189 ? -1.518 -14.051 -1.991 1.00 96.25 189 VAL A C 1
ATOM 1488 O O . VAL A 1 189 ? -1.518 -14.593 -0.88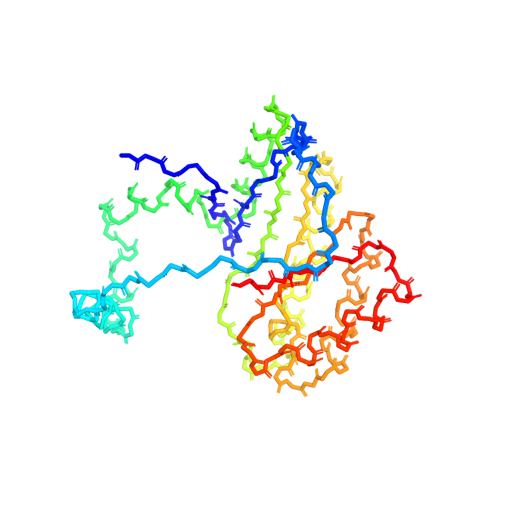7 1.00 96.25 189 VAL A O 1
ATOM 1491 N N . ARG A 1 190 ? -2.636 -13.970 -2.726 1.00 91.19 190 ARG A N 1
ATOM 1492 C CA . ARG A 1 190 ? -3.965 -14.410 -2.269 1.00 91.19 190 ARG A CA 1
ATOM 1493 C C . ARG A 1 190 ? -4.042 -15.906 -1.947 1.00 91.19 190 ARG A C 1
ATOM 1495 O O . ARG A 1 190 ? -4.862 -16.308 -1.122 1.00 91.19 190 ARG A O 1
ATOM 1502 N N . GLN A 1 191 ? -3.196 -16.725 -2.575 1.00 91.88 191 GLN A N 1
ATOM 1503 C CA . GLN A 1 191 ? -3.059 -18.151 -2.246 1.00 91.88 191 GLN A CA 1
ATOM 1504 C C . GLN A 1 191 ? -2.456 -18.384 -0.853 1.00 91.88 191 GLN A C 1
ATOM 1506 O O . GLN A 1 191 ? -2.709 -19.425 -0.254 1.00 91.88 191 GLN A O 1
ATOM 1511 N N . GLN A 1 192 ? -1.673 -17.431 -0.344 1.00 94.81 192 GLN A N 1
ATOM 1512 C CA . GLN A 1 192 ? -0.978 -17.523 0.942 1.00 94.81 192 GLN A CA 1
ATOM 1513 C C . GLN A 1 192 ? -1.683 -16.716 2.039 1.00 94.81 192 GLN A C 1
ATOM 1515 O O . GLN A 1 192 ? -1.683 -17.120 3.199 1.00 94.81 192 GLN A O 1
ATOM 1520 N N . ARG A 1 193 ? -2.299 -15.582 1.682 1.00 94.31 193 ARG A N 1
ATOM 1521 C CA . ARG A 1 193 ? -2.905 -14.628 2.617 1.00 94.31 193 ARG A CA 1
ATOM 1522 C C . ARG A 1 193 ? -4.290 -14.179 2.148 1.00 94.31 193 ARG A C 1
ATOM 1524 O O . ARG A 1 193 ? -4.468 -13.674 1.041 1.00 94.31 193 ARG A O 1
ATOM 1531 N N . HIS A 1 194 ? -5.292 -14.317 3.018 1.00 89.50 194 HIS A N 1
ATOM 1532 C CA . HIS A 1 194 ? -6.686 -13.945 2.730 1.00 89.50 194 HIS A CA 1
ATOM 1533 C C . HIS A 1 194 ? -7.021 -12.474 3.011 1.00 89.50 194 HIS A C 1
ATOM 1535 O O . HIS A 1 194 ? -8.176 -12.072 2.853 1.00 89.50 194 HIS A O 1
ATOM 1541 N N . ASN A 1 195 ? -6.046 -11.665 3.406 1.00 94.06 195 ASN A N 1
ATOM 1542 C CA . ASN A 1 195 ? -6.222 -10.251 3.724 1.00 94.06 195 ASN A CA 1
ATOM 1543 C C . ASN A 1 195 ? -5.635 -9.324 2.646 1.00 94.06 195 ASN A C 1
ATOM 1545 O O . ASN A 1 195 ? -5.305 -8.183 2.925 1.00 94.06 195 ASN A O 1
ATOM 1549 N N . VAL A 1 196 ? -5.532 -9.792 1.399 1.00 93.69 196 VAL A N 1
ATOM 1550 C CA . VAL A 1 196 ? -5.196 -8.936 0.249 1.00 93.69 196 VAL A CA 1
ATOM 1551 C C . VAL A 1 196 ? -6.426 -8.723 -0.625 1.00 93.69 196 VAL A C 1
ATOM 1553 O O . VAL A 1 196 ? -7.098 -9.698 -0.988 1.00 93.69 196 VAL A O 1
ATOM 1556 N N . GLY A 1 197 ? -6.713 -7.462 -0.949 1.00 91.69 197 GLY A N 1
ATOM 1557 C CA . GLY A 1 197 ? -7.764 -7.023 -1.870 1.00 91.69 197 GLY A CA 1
ATOM 1558 C C . GLY A 1 197 ? -7.184 -6.460 -3.170 1.00 91.69 197 GLY A C 1
ATOM 1559 O O . GLY A 1 197 ? -6.031 -6.044 -3.204 1.00 91.69 197 GLY A O 1
ATOM 1560 N N . LEU A 1 198 ? -7.976 -6.443 -4.243 1.00 93.88 198 LEU A N 1
ATOM 1561 C CA . LEU A 1 198 ? -7.576 -5.915 -5.551 1.00 93.88 198 LEU A CA 1
ATOM 1562 C C . LEU A 1 198 ? -8.582 -4.866 -6.028 1.00 93.88 198 LEU A C 1
ATOM 1564 O O . LEU A 1 198 ? -9.787 -5.124 -6.049 1.00 93.88 198 LEU A O 1
ATOM 1568 N N . CYS A 1 199 ? -8.083 -3.714 -6.463 1.00 91.12 199 CYS A N 1
ATOM 1569 C CA . CYS A 1 199 ? -8.879 -2.707 -7.158 1.00 91.12 199 CYS A CA 1
ATOM 1570 C C . CYS A 1 199 ? -9.082 -3.099 -8.636 1.00 91.12 199 CYS A C 1
ATOM 1572 O O . CYS A 1 199 ? -8.178 -3.635 -9.269 1.00 91.12 199 CYS A O 1
ATOM 1574 N N . VAL A 1 200 ? -10.247 -2.803 -9.222 1.00 84.44 200 VAL A N 1
ATOM 1575 C CA . VAL A 1 200 ? -10.535 -3.038 -10.654 1.00 84.44 200 VAL A CA 1
ATOM 1576 C C . VAL A 1 200 ? -11.103 -1.758 -11.270 1.00 84.44 200 VAL A C 1
ATOM 1578 O O . VAL A 1 200 ? -11.846 -1.033 -10.610 1.00 84.44 200 VAL A O 1
ATOM 1581 N N . GLN A 1 201 ? -10.734 -1.459 -12.517 1.00 81.62 201 GLN A N 1
ATOM 1582 C CA . GLN A 1 201 ? -11.172 -0.267 -13.254 1.00 81.62 201 GLN A CA 1
ATOM 1583 C C . GLN A 1 201 ? -12.259 -0.643 -14.279 1.00 81.62 201 GLN A C 1
ATOM 1585 O O . GLN A 1 201 ? -12.115 -1.648 -14.973 1.00 81.62 201 GLN A O 1
ATOM 1590 N N . SER A 1 202 ? -13.339 0.147 -14.353 1.00 75.44 202 SER A N 1
ATOM 1591 C CA . SER A 1 202 ? -14.505 -0.052 -15.240 1.00 75.44 202 SER A CA 1
ATOM 1592 C C . SER A 1 202 ? -14.491 0.836 -16.476 1.00 75.44 202 SER A C 1
ATOM 1594 O O . SER A 1 202 ? -14.139 2.026 -16.293 1.00 75.44 202 SER A O 1
#